Protein AF-W4KIY2-F1 (afdb_monomer)

pLDDT: mean 71.59, std 19.02, ran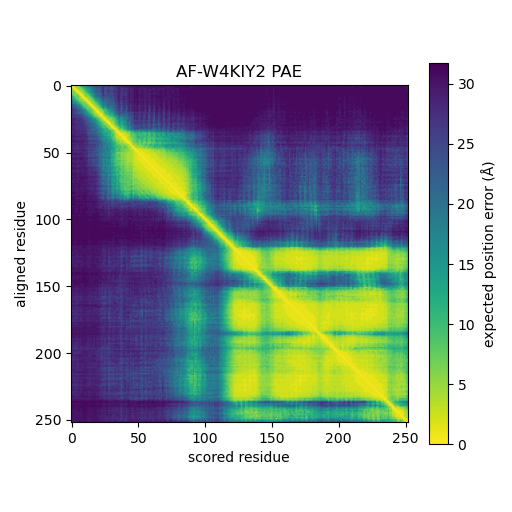ge [30.23, 95.81]

Mean predicted aligned error: 18.93 Å

InterPro domains:
  IPR013724 GIT, Spa2 homology (SHD) domain [PF08518] (154-179)
  IPR013724 GIT, Spa2 homology (SHD) domain [SM00555] (153-183)
  IPR013724 GIT, Spa2 homology (SHD) domain [SM00555] (206-236)
  IPR039892 Protein Spa2/Sph1 [PTHR21601] (128-237)

Structure (mmCIF, N/CA/C/O backbone):
data_AF-W4KIY2-F1
#
_entry.id   AF-W4KIY2-F1
#
loop_
_atom_site.group_PDB
_atom_site.id
_atom_site.type_symbol
_atom_site.label_atom_id
_atom_site.label_alt_id
_atom_site.label_comp_id
_atom_site.label_asym_id
_atom_site.label_entity_id
_atom_site.label_seq_id
_atom_site.pdbx_PDB_ins_code
_atom_site.Cartn_x
_atom_site.Cartn_y
_atom_site.Cartn_z
_atom_site.occupancy
_atom_site.B_iso_or_equiv
_atom_site.auth_seq_id
_atom_site.auth_comp_id
_atom_site.auth_asym_id
_atom_site.auth_atom_id
_atom_site.pdbx_PDB_model_num
ATOM 1 N N . MET A 1 1 ? -26.921 -19.953 -86.506 1.00 36.72 1 MET A N 1
ATOM 2 C CA . MET A 1 1 ? -25.774 -20.777 -86.926 1.00 36.72 1 MET A CA 1
ATOM 3 C C . MET A 1 1 ? -24.536 -19.911 -86.803 1.00 36.72 1 MET A C 1
ATOM 5 O O . MET A 1 1 ? -24.495 -18.902 -87.485 1.00 36.72 1 MET A O 1
ATOM 9 N N . ASP A 1 2 ? -23.663 -20.287 -85.862 1.00 36.31 2 ASP A N 1
ATOM 10 C CA . ASP A 1 2 ? -22.222 -19.990 -85.720 1.00 36.31 2 ASP A CA 1
ATOM 11 C C . ASP A 1 2 ? -21.689 -18.540 -85.826 1.00 36.31 2 ASP A C 1
ATOM 13 O O . ASP A 1 2 ? -22.026 -17.808 -86.742 1.00 36.31 2 ASP A O 1
ATOM 17 N N . ARG A 1 3 ? -20.946 -17.968 -84.859 1.00 37.91 3 ARG A N 1
ATOM 18 C CA . ARG A 1 3 ? -19.676 -18.299 -84.146 1.00 37.91 3 ARG A CA 1
ATOM 19 C C . ARG A 1 3 ? -18.454 -17.585 -84.763 1.00 37.91 3 ARG A C 1
ATOM 21 O O . ARG A 1 3 ? -18.122 -17.836 -85.910 1.00 37.91 3 ARG A O 1
ATOM 28 N N . PHE A 1 4 ? -17.734 -16.856 -83.888 1.00 41.28 4 PHE A N 1
ATOM 29 C CA . PHE A 1 4 ? -16.292 -16.499 -83.924 1.00 41.28 4 PHE A CA 1
ATOM 30 C C . PHE A 1 4 ? -15.835 -15.449 -84.975 1.00 41.28 4 PHE A C 1
ATOM 32 O O . PHE A 1 4 ? -16.358 -15.429 -86.072 1.00 41.28 4 PHE A O 1
ATOM 39 N N . LEU A 1 5 ? -14.904 -14.496 -84.757 1.00 41.19 5 LEU A N 1
ATOM 40 C CA . LEU A 1 5 ? -13.753 -14.275 -83.846 1.00 41.19 5 LEU A CA 1
ATOM 41 C C . LEU A 1 5 ? -13.616 -12.747 -83.565 1.00 41.19 5 LEU A C 1
ATOM 43 O O . LEU A 1 5 ? -13.812 -11.951 -84.472 1.00 41.19 5 LEU A O 1
ATOM 47 N N . ARG A 1 6 ? -13.483 -12.253 -82.320 1.00 46.72 6 ARG A N 1
ATOM 48 C CA . ARG A 1 6 ? -12.240 -11.888 -81.580 1.00 46.72 6 ARG A CA 1
ATOM 49 C C . ARG A 1 6 ? -11.174 -11.099 -82.376 1.00 46.72 6 ARG A C 1
ATOM 51 O O . ARG A 1 6 ? -10.637 -11.653 -83.322 1.00 46.72 6 ARG A O 1
ATOM 58 N N . VAL A 1 7 ? -10.772 -9.912 -81.875 1.00 42.50 7 VAL A N 1
ATOM 59 C CA . VAL A 1 7 ? -9.395 -9.541 -81.420 1.00 42.50 7 VAL A CA 1
ATOM 60 C C . VAL A 1 7 ? -9.264 -8.019 -81.111 1.00 42.50 7 VAL A C 1
ATOM 62 O O . VAL A 1 7 ? -9.420 -7.182 -81.985 1.00 42.50 7 VAL A O 1
ATOM 65 N N . LEU A 1 8 ? -9.007 -7.728 -79.823 1.00 35.59 8 LEU A N 1
ATOM 66 C CA . LEU A 1 8 ? -8.075 -6.769 -79.168 1.00 35.59 8 LEU A CA 1
ATOM 67 C C . LEU A 1 8 ? -7.872 -5.304 -79.661 1.00 35.59 8 LEU A C 1
ATOM 69 O O . LEU A 1 8 ? -7.272 -5.100 -80.703 1.00 35.59 8 LEU A O 1
ATOM 73 N N . SER A 1 9 ? -8.248 -4.349 -78.774 1.00 38.41 9 SER A N 1
ATOM 74 C CA . SER A 1 9 ? -7.564 -3.125 -78.228 1.00 38.41 9 SER A CA 1
ATOM 75 C C . SER A 1 9 ? -6.654 -2.218 -79.104 1.00 38.41 9 SER A C 1
ATOM 77 O O . SER A 1 9 ? -6.018 -2.743 -80.008 1.00 38.41 9 SER A O 1
ATOM 79 N N . PRO A 1 10 ? -6.444 -0.901 -78.787 1.00 47.69 10 PRO A N 1
ATOM 80 C CA . PRO A 1 10 ? -6.315 -0.353 -77.416 1.00 47.69 10 PRO A CA 1
ATOM 81 C C . PRO A 1 10 ? -6.851 1.084 -77.119 1.00 47.69 10 PRO A C 1
ATOM 83 O O . PRO A 1 10 ? -7.060 1.882 -78.022 1.00 47.69 10 PRO A O 1
ATOM 86 N N . ASP A 1 11 ? -7.029 1.352 -75.808 1.00 40.66 11 ASP A N 1
ATOM 87 C CA . ASP A 1 11 ? -6.698 2.554 -74.988 1.00 40.66 11 ASP A CA 1
ATOM 88 C C . ASP A 1 11 ? -6.959 3.999 -75.479 1.00 40.66 11 ASP A C 1
ATOM 90 O O . ASP A 1 11 ? -6.888 4.314 -76.653 1.00 40.66 11 ASP A O 1
ATOM 94 N N . ARG A 1 12 ? -7.089 5.047 -74.651 1.00 42.22 12 ARG A N 1
ATOM 95 C CA . ARG A 1 12 ? -7.405 5.344 -73.230 1.00 42.22 12 ARG A CA 1
ATOM 96 C C . ARG A 1 12 ? -7.195 6.863 -73.144 1.00 42.22 12 ARG A C 1
ATOM 98 O O . ARG A 1 12 ? -6.101 7.325 -73.454 1.00 42.22 12 ARG A O 1
ATOM 105 N N . SER A 1 13 ? -8.144 7.639 -72.628 1.00 37.41 13 SER A N 1
ATOM 106 C CA . SER A 1 13 ? -7.822 8.970 -72.088 1.00 37.41 13 SER A CA 1
ATOM 107 C C . SER A 1 13 ? -8.897 9.460 -71.119 1.00 37.41 13 SER A C 1
ATOM 109 O O . SER A 1 13 ? -9.807 10.210 -71.451 1.00 37.41 13 SER A O 1
ATOM 111 N N . LYS A 1 14 ? -8.764 9.043 -69.859 1.00 40.41 14 LYS A N 1
ATOM 112 C CA . LYS A 1 14 ? -9.292 9.792 -68.717 1.00 40.41 14 LYS A CA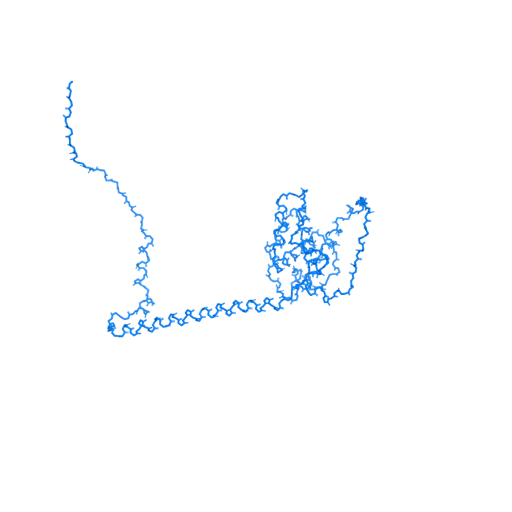 1
ATOM 113 C C . LYS A 1 14 ? -8.145 9.983 -67.738 1.00 40.41 14 LYS A C 1
ATOM 115 O O . LYS A 1 14 ? -7.738 9.054 -67.050 1.00 40.41 14 LYS A O 1
ATOM 120 N N . ALA A 1 15 ? -7.579 11.184 -67.769 1.00 40.66 15 ALA A N 1
ATOM 121 C CA . ALA A 1 15 ? -6.556 11.636 -66.848 1.00 40.66 15 ALA A CA 1
ATOM 122 C C . ALA A 1 15 ? -7.198 11.901 -65.480 1.00 40.66 15 ALA A C 1
ATOM 124 O O . ALA A 1 15 ? -7.962 12.849 -65.316 1.00 40.66 15 ALA A O 1
ATOM 125 N N . THR A 1 16 ? -6.881 11.066 -64.496 1.00 41.44 16 THR A N 1
ATOM 126 C CA . THR A 1 16 ? -7.045 11.390 -63.078 1.00 41.44 16 THR A CA 1
ATOM 127 C C . THR A 1 16 ? -5.669 11.745 -62.533 1.00 41.44 16 THR A C 1
ATOM 129 O O . THR A 1 16 ? -4.780 10.900 -62.453 1.00 41.44 16 THR A O 1
ATOM 132 N N . SER A 1 17 ? -5.494 13.027 -62.224 1.00 43.56 17 SER A N 1
ATOM 133 C CA . SER A 1 17 ? -4.320 13.593 -61.566 1.00 43.56 17 SER A CA 1
ATOM 134 C C . SER A 1 17 ? -4.259 13.093 -60.121 1.00 43.56 17 SER A C 1
ATOM 136 O O . SER A 1 17 ? -4.953 13.605 -59.243 1.00 43.56 17 SER A O 1
ATOM 138 N N . THR A 1 18 ? -3.456 12.061 -59.883 1.00 41.69 18 THR A N 1
ATOM 139 C CA . THR A 1 18 ? -3.111 11.587 -58.541 1.00 41.69 18 THR A CA 1
ATOM 140 C C . THR A 1 18 ? -1.882 12.364 -58.074 1.00 41.69 18 THR A C 1
ATOM 142 O O . THR A 1 18 ? -0.761 12.080 -58.489 1.00 41.69 18 THR A O 1
ATOM 145 N N . ARG A 1 19 ? -2.082 13.388 -57.237 1.00 49.56 19 ARG A N 1
ATOM 146 C CA . ARG A 1 19 ? -0.993 13.995 -56.458 1.00 49.56 19 ARG A CA 1
ATOM 147 C C . ARG A 1 19 ? -0.592 13.009 -55.361 1.00 49.56 19 ARG A C 1
ATOM 149 O O . ARG A 1 19 ? -1.330 12.845 -54.393 1.00 49.56 19 ARG A O 1
ATOM 156 N N . ASP A 1 20 ? 0.569 12.380 -55.506 1.00 46.19 20 ASP A N 1
ATOM 157 C CA . ASP A 1 20 ? 1.210 11.647 -54.412 1.00 46.19 20 ASP A CA 1
ATOM 158 C C . ASP A 1 20 ? 1.574 12.617 -53.268 1.00 46.19 20 ASP A C 1
ATOM 160 O O . ASP A 1 20 ? 2.137 13.688 -53.531 1.00 46.19 20 ASP A O 1
ATOM 164 N N . PRO A 1 21 ? 1.301 12.286 -51.992 1.00 49.16 21 PRO A N 1
ATOM 165 C CA . PRO A 1 21 ? 1.840 13.051 -50.876 1.00 49.16 21 PRO A CA 1
ATOM 166 C C . PRO A 1 21 ? 3.368 12.864 -50.798 1.00 49.16 21 PRO A C 1
ATOM 168 O O . PRO A 1 21 ? 3.885 11.785 -51.112 1.00 49.16 21 PRO A O 1
ATOM 171 N N . PRO A 1 22 ? 4.131 13.884 -50.362 1.00 50.00 22 PRO A N 1
ATOM 172 C CA . PRO A 1 22 ? 5.582 13.786 -50.304 1.00 50.00 22 PRO A CA 1
ATOM 173 C C . PRO A 1 22 ? 5.992 12.706 -49.297 1.00 50.00 22 PRO A C 1
ATOM 175 O O . PRO A 1 22 ? 5.612 12.741 -48.125 1.00 50.00 22 PRO A O 1
ATOM 178 N N . ARG A 1 23 ? 6.792 11.736 -49.760 1.00 57.56 23 ARG A N 1
ATOM 179 C CA . ARG A 1 23 ? 7.345 10.667 -48.918 1.00 57.56 23 ARG A CA 1
ATOM 180 C C . ARG A 1 23 ? 8.081 11.291 -47.716 1.00 57.56 23 ARG A C 1
ATOM 182 O O . ARG A 1 23 ? 8.965 12.124 -47.933 1.00 57.56 23 ARG A O 1
ATOM 189 N N . PRO A 1 24 ? 7.833 10.848 -46.467 1.00 54.66 24 PRO A N 1
ATOM 190 C CA . PRO A 1 24 ? 8.459 11.402 -45.255 1.00 54.66 24 PRO A CA 1
ATOM 191 C C . PRO A 1 24 ? 9.993 11.243 -45.198 1.00 54.66 24 PRO A C 1
ATOM 193 O O . PRO A 1 24 ? 10.647 11.780 -44.306 1.00 54.66 24 PRO A O 1
ATOM 196 N N . TYR A 1 25 ? 10.584 10.544 -46.169 1.00 48.47 25 TYR A N 1
ATOM 197 C CA . TYR A 1 25 ? 12.028 10.391 -46.335 1.00 48.47 25 TYR A CA 1
ATOM 198 C C . TYR A 1 25 ? 12.695 11.514 -47.145 1.00 48.47 25 TYR A C 1
ATOM 200 O O . TYR A 1 25 ? 13.895 11.723 -46.989 1.00 48.47 25 TYR A O 1
ATOM 208 N N . ALA A 1 26 ? 11.953 12.284 -47.951 1.00 49.19 26 ALA A N 1
ATOM 209 C CA . ALA A 1 26 ? 12.544 13.360 -48.756 1.00 49.19 26 ALA A CA 1
ATOM 210 C C . ALA A 1 26 ? 13.024 14.543 -47.893 1.00 49.19 26 ALA A C 1
ATOM 212 O O . ALA A 1 26 ? 14.042 15.164 -48.190 1.00 49.19 26 ALA A O 1
ATOM 213 N N . ARG A 1 27 ? 12.348 14.802 -46.765 1.00 49.31 27 ARG A N 1
ATOM 214 C CA . ARG A 1 27 ? 12.732 15.861 -45.816 1.00 49.31 27 ARG A CA 1
ATOM 215 C C . ARG A 1 27 ? 14.042 15.547 -45.086 1.00 49.31 27 ARG A C 1
ATOM 217 O O . ARG A 1 27 ? 14.803 16.456 -44.784 1.00 49.31 27 ARG A O 1
ATOM 224 N N . ARG A 1 28 ? 14.332 14.262 -44.855 1.00 47.34 28 ARG A N 1
ATOM 225 C CA . ARG A 1 28 ? 15.534 13.807 -44.137 1.00 47.34 28 ARG A CA 1
ATOM 226 C C . ARG A 1 28 ? 16.808 13.874 -44.987 1.00 47.34 28 ARG A C 1
ATOM 228 O O . ARG A 1 28 ? 17.887 14.022 -44.431 1.00 47.34 28 ARG A O 1
ATOM 235 N N . LEU A 1 29 ? 16.685 13.803 -46.313 1.00 47.94 29 LEU A N 1
ATOM 236 C CA . LEU A 1 29 ? 17.829 13.903 -47.226 1.00 47.94 29 LEU A CA 1
ATOM 237 C C . LEU A 1 29 ? 18.239 15.357 -47.505 1.00 47.94 29 LEU A C 1
ATOM 239 O O . LEU A 1 29 ? 19.424 15.626 -47.660 1.00 47.94 29 LEU A O 1
ATOM 243 N N . PHE A 1 30 ? 17.291 16.301 -47.500 1.00 46.19 30 PHE A N 1
ATOM 244 C CA . PHE A 1 30 ? 17.588 17.724 -47.720 1.00 46.19 30 PHE A CA 1
ATOM 245 C C . PHE A 1 30 ? 18.175 18.425 -46.484 1.00 46.19 30 PHE A C 1
ATOM 247 O O . PHE A 1 30 ? 18.978 19.340 -46.619 1.00 46.19 30 PHE A O 1
ATOM 254 N N . GLN A 1 31 ? 17.817 17.983 -45.274 1.00 48.44 31 GLN A N 1
ATOM 255 C CA . GLN A 1 31 ? 18.294 18.593 -44.023 1.00 48.44 31 GLN A CA 1
ATOM 256 C C . GLN A 1 31 ? 19.725 18.187 -43.637 1.00 48.44 31 GLN A C 1
ATOM 258 O O . GLN A 1 31 ? 20.369 18.890 -42.869 1.00 48.44 31 GLN A O 1
ATOM 263 N N . ALA A 1 32 ? 20.239 17.088 -44.196 1.00 48.72 32 ALA A N 1
ATOM 264 C CA . ALA A 1 32 ? 21.616 16.646 -43.978 1.00 48.72 32 ALA A CA 1
ATOM 265 C C . ALA A 1 32 ? 22.647 17.423 -44.823 1.00 48.72 32 ALA A C 1
ATOM 267 O O . ALA A 1 32 ? 23.835 17.369 -44.527 1.00 48.72 32 ALA A O 1
ATOM 268 N N . GLN A 1 33 ? 22.214 18.148 -45.864 1.00 50.97 33 GLN A N 1
ATOM 269 C CA . GLN A 1 33 ? 23.109 18.927 -46.735 1.00 50.97 33 GLN A CA 1
ATOM 270 C C . GLN A 1 33 ? 23.408 20.342 -46.211 1.00 50.97 33 GLN A C 1
ATOM 272 O O . GLN A 1 33 ? 24.245 21.031 -46.784 1.00 50.97 33 GLN A O 1
ATOM 277 N N . SER A 1 34 ? 22.760 20.779 -45.129 1.00 55.06 34 SER A N 1
ATOM 278 C CA . SER A 1 34 ? 22.908 22.132 -44.571 1.00 55.06 34 SER A CA 1
ATOM 279 C C . SER A 1 34 ? 23.263 22.144 -43.083 1.00 55.06 34 SER A C 1
ATOM 281 O O . SER A 1 34 ? 23.040 23.153 -42.418 1.00 55.06 34 SER A O 1
ATOM 283 N N . ASP A 1 35 ? 23.755 21.029 -42.539 1.00 70.88 35 ASP A N 1
ATOM 284 C CA . ASP A 1 35 ? 24.249 20.978 -41.164 1.00 70.88 35 ASP A CA 1
ATOM 285 C C . ASP A 1 35 ? 25.775 21.208 -41.164 1.00 70.88 35 ASP A C 1
ATOM 287 O O . ASP A 1 35 ? 26.532 20.313 -41.560 1.00 70.88 35 ASP A O 1
ATOM 291 N N . PRO A 1 36 ? 26.254 22.397 -40.746 1.00 68.50 36 PRO A N 1
ATOM 292 C CA . PRO A 1 36 ? 27.682 22.704 -40.717 1.00 68.50 36 PRO A CA 1
ATOM 293 C C . PRO A 1 36 ? 28.460 21.770 -39.779 1.00 68.50 36 PRO A C 1
ATOM 295 O O . PRO A 1 36 ? 29.655 21.558 -39.979 1.00 68.50 36 PRO A O 1
ATOM 298 N N . PHE A 1 37 ? 27.793 21.170 -38.789 1.00 59.56 37 PHE A N 1
ATOM 299 C CA . PHE A 1 37 ? 28.410 20.235 -37.855 1.00 59.56 37 PHE A CA 1
ATOM 300 C C . PHE A 1 37 ? 28.597 18.851 -38.486 1.00 59.56 37 PHE A C 1
ATOM 302 O O . PHE A 1 37 ? 29.652 18.235 -38.344 1.00 59.56 37 PHE A O 1
ATOM 309 N N . ALA A 1 38 ? 27.612 18.387 -39.259 1.00 61.88 38 ALA A N 1
ATOM 310 C CA . ALA A 1 38 ? 27.716 17.138 -40.010 1.00 61.88 38 ALA A CA 1
ATOM 311 C C . ALA A 1 38 ? 28.815 17.207 -41.083 1.00 61.88 38 ALA A C 1
ATOM 313 O O . ALA A 1 38 ? 29.536 16.231 -41.284 1.00 61.88 38 ALA A O 1
ATOM 314 N N . ALA A 1 39 ? 28.984 18.368 -41.724 1.00 65.81 39 ALA A N 1
ATOM 315 C CA . ALA A 1 39 ? 30.057 18.608 -42.686 1.00 65.81 39 ALA A CA 1
ATOM 316 C C . ALA A 1 39 ? 31.453 18.644 -42.033 1.00 65.81 39 ALA A C 1
ATOM 318 O O . ALA A 1 39 ? 32.411 18.170 -42.636 1.00 65.81 39 ALA A O 1
ATOM 319 N N . ALA A 1 40 ? 31.572 19.151 -40.800 1.00 65.06 40 ALA A N 1
ATOM 320 C CA . ALA A 1 40 ? 32.836 19.194 -40.056 1.00 65.06 40 ALA A CA 1
ATOM 321 C C . ALA A 1 40 ? 33.278 17.819 -39.518 1.00 65.06 40 ALA A C 1
ATOM 323 O O . ALA A 1 40 ? 34.471 17.567 -39.360 1.00 65.06 40 ALA A O 1
ATOM 324 N N . VAL A 1 41 ? 32.319 16.930 -39.239 1.00 68.88 41 VAL A N 1
ATOM 325 C CA . VAL A 1 41 ? 32.564 15.550 -38.777 1.00 68.88 41 VAL A CA 1
ATOM 326 C C . VAL A 1 41 ? 32.697 14.569 -39.956 1.00 68.88 41 VAL A C 1
ATOM 328 O O . VAL A 1 41 ? 33.169 13.442 -39.786 1.00 68.88 41 VAL A O 1
ATOM 331 N N . ALA A 1 42 ? 32.303 14.980 -41.166 1.00 67.12 42 ALA A N 1
ATOM 332 C CA . ALA A 1 42 ? 32.397 14.152 -42.359 1.00 67.12 42 ALA A CA 1
ATOM 333 C C . ALA A 1 42 ? 33.863 13.866 -42.740 1.00 67.12 42 ALA A C 1
ATOM 335 O O . ALA A 1 42 ? 34.731 14.729 -42.595 1.00 67.12 42 ALA A O 1
ATOM 336 N N . PRO A 1 43 ? 34.159 12.663 -43.267 1.00 71.81 43 PRO A N 1
ATOM 337 C CA . PRO A 1 43 ? 35.483 12.360 -43.788 1.00 71.81 43 PRO A CA 1
ATOM 338 C C . PRO A 1 43 ? 35.910 13.369 -44.865 1.00 71.81 43 PRO A C 1
ATOM 340 O O . PRO A 1 43 ? 35.083 13.723 -45.710 1.00 71.81 43 PRO A O 1
ATOM 343 N N . PRO A 1 44 ? 37.185 13.792 -44.887 1.00 74.50 44 PRO A N 1
ATOM 344 C CA . PRO A 1 44 ? 37.686 14.701 -45.912 1.00 74.50 44 PRO A CA 1
ATOM 345 C C . PRO A 1 44 ? 37.518 14.093 -47.312 1.00 74.50 44 PRO A C 1
ATOM 347 O O . PRO A 1 44 ? 37.803 12.911 -47.521 1.00 74.50 44 PRO A O 1
ATOM 350 N N . LEU A 1 45 ? 37.039 14.908 -48.261 1.00 68.25 45 LEU A N 1
ATOM 351 C CA . LEU A 1 45 ? 36.599 14.455 -49.589 1.00 68.25 45 LEU A CA 1
ATOM 352 C C . LEU A 1 45 ? 37.720 13.791 -50.415 1.00 68.25 45 LEU A C 1
ATOM 354 O O . LEU A 1 45 ? 37.444 12.834 -51.134 1.00 68.25 45 LEU A O 1
ATOM 358 N N . ASP A 1 46 ? 38.970 14.240 -50.251 1.00 73.94 46 ASP A N 1
ATOM 359 C CA . ASP A 1 4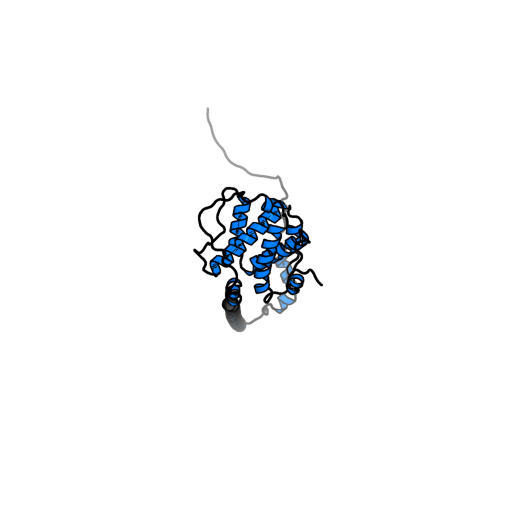6 ? 40.127 13.825 -51.062 1.00 73.94 46 ASP A CA 1
ATOM 360 C C . ASP A 1 46 ? 41.145 12.948 -50.292 1.00 73.94 46 ASP A C 1
ATOM 362 O O . ASP A 1 46 ? 42.353 12.998 -50.533 1.00 73.94 46 ASP A O 1
ATOM 366 N N . GLU A 1 47 ? 40.692 12.132 -49.330 1.00 74.38 47 GLU A N 1
ATOM 367 C CA . GLU A 1 47 ? 41.598 11.264 -48.557 1.00 74.38 47 GLU A CA 1
ATOM 368 C C . GLU A 1 47 ? 42.243 10.142 -49.412 1.00 74.38 47 GLU A C 1
ATOM 370 O O . GLU A 1 47 ? 41.536 9.386 -50.090 1.00 74.38 47 GLU A O 1
ATOM 375 N N . PRO A 1 48 ? 43.578 9.937 -49.354 1.00 86.69 48 PRO A N 1
ATOM 376 C CA . PRO A 1 48 ? 44.223 8.833 -50.060 1.00 86.69 48 PRO A CA 1
ATOM 377 C C . PRO A 1 48 ? 43.824 7.477 -49.452 1.00 86.69 48 PRO A C 1
ATOM 379 O O . PRO A 1 48 ? 43.628 7.335 -48.241 1.00 86.69 48 PRO A O 1
ATOM 382 N N . ALA A 1 49 ? 43.744 6.440 -50.293 1.00 80.06 49 ALA A N 1
ATOM 383 C CA . ALA A 1 49 ? 43.174 5.136 -49.926 1.00 80.06 49 ALA A CA 1
ATOM 384 C C . ALA A 1 49 ? 43.855 4.453 -48.720 1.00 80.06 49 ALA A C 1
ATOM 386 O O . ALA A 1 49 ? 43.198 3.728 -47.969 1.00 80.06 49 ALA A O 1
ATOM 387 N N . ALA A 1 50 ? 45.156 4.680 -48.517 1.00 82.69 50 ALA A N 1
ATOM 388 C CA . ALA A 1 50 ? 45.888 4.170 -47.357 1.00 82.69 50 ALA A CA 1
ATOM 389 C C . ALA A 1 50 ? 45.418 4.834 -46.050 1.00 82.69 50 ALA A C 1
ATOM 391 O O . ALA A 1 50 ? 45.101 4.141 -45.084 1.00 82.69 50 ALA A O 1
ATOM 392 N N . THR A 1 51 ? 45.278 6.161 -46.049 1.00 81.50 51 THR A N 1
ATOM 393 C CA . THR A 1 51 ? 44.807 6.946 -44.899 1.00 81.50 51 THR A CA 1
ATOM 394 C C . THR A 1 51 ? 43.362 6.605 -44.543 1.00 81.50 51 THR A C 1
ATOM 396 O O . THR A 1 51 ? 43.052 6.402 -43.368 1.00 81.50 51 THR A O 1
ATOM 399 N N . ARG A 1 52 ? 42.500 6.403 -45.549 1.00 78.69 52 ARG A N 1
ATOM 400 C CA . ARG A 1 52 ? 41.120 5.931 -45.355 1.00 78.69 52 ARG A CA 1
ATOM 401 C C . ARG A 1 52 ? 41.051 4.586 -44.635 1.00 78.69 52 ARG A C 1
ATOM 403 O O . ARG A 1 52 ? 40.266 4.425 -43.703 1.00 78.69 52 ARG A O 1
ATOM 410 N N . LYS A 1 53 ? 41.876 3.614 -45.044 1.00 83.56 53 LYS A N 1
ATOM 411 C CA . LYS A 1 53 ? 41.929 2.286 -44.406 1.00 83.56 53 LYS A CA 1
ATOM 412 C C . LYS A 1 53 ? 42.402 2.374 -42.956 1.00 83.56 53 LYS A C 1
ATOM 414 O O . LYS A 1 53 ? 41.826 1.707 -42.100 1.00 83.56 53 LYS A O 1
ATOM 419 N N . SER A 1 54 ? 43.408 3.201 -42.674 1.00 84.88 54 SER A N 1
ATOM 420 C CA . SER A 1 54 ? 43.890 3.430 -41.306 1.00 84.88 54 SER A CA 1
ATOM 421 C C . SER A 1 54 ? 42.815 4.074 -40.425 1.00 84.88 54 SER A C 1
ATOM 423 O O . SER A 1 54 ? 42.564 3.586 -39.326 1.00 84.88 54 SER A O 1
ATOM 425 N N . ARG A 1 55 ? 42.103 5.088 -40.936 1.00 83.94 55 ARG A N 1
ATOM 426 C CA . ARG A 1 55 ? 40.984 5.742 -40.238 1.00 83.94 55 ARG A CA 1
ATOM 427 C C . ARG A 1 55 ? 39.842 4.772 -39.941 1.00 83.94 55 ARG A C 1
ATOM 429 O O . ARG A 1 55 ? 39.378 4.711 -38.812 1.00 83.94 55 ARG A O 1
ATOM 436 N N . GLN A 1 56 ? 39.420 3.976 -40.925 1.00 85.12 56 GLN A N 1
ATOM 437 C CA . GLN A 1 56 ? 38.357 2.980 -40.742 1.00 85.12 56 GLN A CA 1
ATOM 438 C C . GLN A 1 56 ? 38.736 1.898 -39.725 1.00 85.12 56 GLN A C 1
ATOM 440 O O . GLN A 1 56 ? 37.884 1.460 -38.956 1.00 85.12 56 GLN A O 1
ATOM 445 N N . ARG A 1 57 ? 40.008 1.471 -39.699 1.00 88.88 57 ARG A N 1
ATOM 446 C CA . ARG A 1 57 ? 40.509 0.537 -38.680 1.00 88.88 57 ARG A CA 1
ATOM 447 C C . ARG A 1 57 ? 40.468 1.156 -37.285 1.00 88.88 57 ARG A C 1
ATOM 449 O O . ARG A 1 57 ? 39.945 0.515 -36.380 1.00 88.88 57 ARG A O 1
ATOM 456 N N . ALA A 1 58 ? 40.933 2.397 -37.139 1.00 86.38 58 ALA A N 1
ATOM 457 C CA . ALA A 1 58 ? 40.881 3.125 -35.873 1.00 86.38 58 ALA A CA 1
ATOM 458 C C . ALA A 1 58 ? 39.436 3.365 -35.398 1.00 86.38 58 ALA A C 1
ATOM 460 O O . ALA A 1 58 ? 39.127 3.171 -34.228 1.00 86.38 58 ALA A O 1
ATOM 461 N N . GLU A 1 59 ? 38.517 3.714 -36.302 1.00 86.38 59 GLU A N 1
ATOM 462 C CA . GLU A 1 59 ? 37.094 3.891 -35.985 1.00 86.38 59 GLU A CA 1
ATOM 463 C C . GLU A 1 59 ? 36.436 2.564 -35.566 1.00 86.38 59 GLU A C 1
ATOM 465 O O . GLU A 1 59 ? 35.638 2.526 -34.630 1.00 86.38 59 GLU A O 1
ATOM 470 N N . ALA A 1 60 ? 36.791 1.453 -36.220 1.00 87.94 60 ALA A N 1
ATOM 471 C CA . ALA A 1 60 ? 36.308 0.126 -35.848 1.00 87.94 60 ALA A CA 1
ATOM 472 C C . ALA A 1 60 ? 36.836 -0.322 -34.475 1.00 87.94 60 ALA A C 1
ATOM 474 O O . ALA A 1 60 ? 36.098 -0.935 -33.702 1.00 87.94 60 ALA A O 1
ATOM 475 N N . GLU A 1 61 ? 38.091 -0.008 -34.158 1.00 91.25 61 GLU A N 1
ATOM 476 C CA . GLU A 1 61 ? 38.684 -0.258 -32.845 1.00 91.25 61 GLU A CA 1
ATOM 477 C C . GLU A 1 61 ? 38.025 0.605 -31.762 1.00 91.25 61 GLU A C 1
ATOM 479 O O . GLU A 1 61 ? 37.583 0.071 -30.747 1.00 91.25 61 GLU A O 1
ATOM 484 N N . ALA A 1 62 ? 37.827 1.900 -32.019 1.00 90.06 62 ALA A N 1
ATOM 485 C CA . ALA A 1 62 ? 37.132 2.804 -31.107 1.00 90.06 62 ALA A CA 1
ATOM 486 C C . ALA A 1 62 ? 35.694 2.343 -30.816 1.00 90.06 62 ALA A C 1
ATOM 488 O O . ALA A 1 62 ? 35.263 2.353 -29.664 1.00 90.06 62 ALA A O 1
ATOM 489 N N . ARG A 1 63 ? 34.960 1.863 -31.833 1.00 88.81 63 ARG A N 1
ATOM 490 C CA . ARG A 1 63 ? 33.623 1.273 -31.638 1.00 88.81 63 ARG A CA 1
ATOM 491 C C . ARG A 1 63 ? 33.663 0.035 -30.749 1.00 88.81 63 ARG A C 1
ATOM 493 O O . ARG A 1 63 ? 32.817 -0.096 -29.872 1.00 88.81 63 ARG A O 1
ATOM 500 N N . ARG A 1 64 ? 34.647 -0.851 -30.942 1.00 93.25 64 ARG A N 1
ATOM 501 C CA . ARG A 1 64 ? 34.824 -2.035 -30.086 1.00 93.25 64 ARG A CA 1
ATOM 502 C C . ARG A 1 64 ? 35.098 -1.651 -28.637 1.00 93.25 64 ARG A C 1
ATOM 504 O O . ARG A 1 64 ? 34.470 -2.213 -27.746 1.00 93.25 64 ARG A O 1
ATOM 511 N N . VAL A 1 65 ? 35.988 -0.685 -28.415 1.00 92.75 65 VAL A N 1
ATOM 512 C CA . VAL A 1 65 ? 36.321 -0.191 -27.072 1.00 92.75 65 VAL A CA 1
ATOM 513 C C . VAL A 1 65 ? 35.100 0.454 -26.413 1.00 92.75 65 VAL A C 1
ATOM 515 O O . VAL A 1 65 ? 34.781 0.110 -25.280 1.00 92.75 65 VAL A O 1
ATOM 518 N N . SER A 1 66 ? 34.361 1.308 -27.128 1.00 89.06 66 SER A N 1
ATOM 519 C CA . SER A 1 66 ? 33.134 1.933 -26.611 1.00 89.06 66 SER A CA 1
ATOM 520 C C . SER A 1 66 ? 32.093 0.893 -26.200 1.00 89.06 66 SER A C 1
ATOM 522 O O . SER A 1 66 ? 31.572 0.959 -25.093 1.00 89.06 66 SER A O 1
ATOM 524 N N . SER A 1 67 ? 31.824 -0.105 -27.050 1.00 90.56 67 SER A N 1
ATOM 525 C CA . SER A 1 67 ? 30.861 -1.162 -26.722 1.00 90.56 67 SER A CA 1
ATOM 526 C C . SER A 1 67 ? 31.297 -2.005 -25.520 1.00 90.56 67 SER A C 1
ATOM 528 O O . SER A 1 67 ? 30.452 -2.391 -24.719 1.00 90.56 67 SER A O 1
ATOM 530 N N . ALA A 1 68 ? 32.600 -2.261 -25.364 1.00 94.12 68 ALA A N 1
ATOM 531 C CA . ALA A 1 68 ? 33.130 -2.974 -24.203 1.00 94.12 68 ALA A CA 1
ATOM 532 C C . ALA A 1 68 ? 32.961 -2.167 -22.903 1.00 94.12 68 ALA A C 1
ATOM 534 O O . ALA A 1 68 ? 32.582 -2.732 -21.878 1.00 94.12 68 ALA A O 1
ATOM 535 N N . ILE A 1 69 ? 33.188 -0.850 -22.956 1.00 89.75 69 ILE A N 1
ATOM 536 C CA . ILE A 1 69 ? 32.976 0.057 -21.818 1.00 89.75 69 ILE A CA 1
ATOM 537 C C . ILE A 1 69 ? 31.492 0.112 -21.443 1.00 89.75 69 ILE A C 1
ATOM 539 O O . ILE A 1 69 ? 31.158 -0.040 -20.270 1.00 89.75 69 ILE A O 1
ATOM 543 N N . ASP A 1 70 ? 30.594 0.270 -22.418 1.00 88.94 70 ASP A N 1
ATOM 544 C CA . ASP A 1 70 ? 29.147 0.300 -22.173 1.00 88.94 70 ASP A CA 1
ATOM 545 C C . ASP A 1 70 ? 28.645 -1.018 -21.563 1.00 88.94 70 ASP A C 1
ATOM 547 O O . ASP A 1 70 ? 27.808 -1.025 -20.654 1.00 88.94 70 ASP A O 1
ATOM 551 N N . GLU A 1 71 ? 29.176 -2.154 -22.024 1.00 93.44 71 GLU A N 1
ATOM 552 C CA . GLU A 1 71 ? 28.865 -3.466 -21.458 1.00 93.44 71 GLU A CA 1
ATOM 553 C C . GLU A 1 71 ? 29.382 -3.600 -20.018 1.00 93.44 71 GLU A C 1
ATOM 555 O O . GLU A 1 71 ? 28.665 -4.114 -19.154 1.00 93.44 71 GLU A O 1
ATOM 560 N N . GLN A 1 72 ? 30.596 -3.116 -19.739 1.00 91.56 72 GLN A N 1
ATOM 561 C CA . GLN A 1 72 ? 31.159 -3.111 -18.392 1.00 91.56 72 GLN A CA 1
ATOM 562 C C . GLN A 1 72 ? 30.343 -2.223 -17.446 1.00 91.56 72 GLN A C 1
ATOM 564 O O . GLN A 1 72 ? 29.945 -2.690 -16.381 1.00 91.56 72 GLN A O 1
ATOM 569 N N . LEU A 1 73 ? 29.999 -0.999 -17.854 1.00 85.06 73 LEU A N 1
ATOM 570 C CA . LEU A 1 73 ? 29.136 -0.104 -17.080 1.00 85.06 73 LEU A CA 1
ATOM 571 C C . LEU A 1 73 ? 27.781 -0.752 -16.796 1.00 85.06 73 LEU A C 1
ATOM 573 O O . LEU A 1 73 ? 27.283 -0.699 -15.673 1.00 85.06 73 LEU A O 1
ATOM 577 N N . ARG A 1 74 ? 27.184 -1.426 -17.785 1.00 90.56 74 ARG A N 1
ATOM 578 C CA . ARG A 1 74 ? 25.928 -2.157 -17.584 1.00 90.56 74 ARG A CA 1
ATOM 579 C C . ARG A 1 74 ? 26.083 -3.267 -16.541 1.00 90.56 74 ARG A C 1
ATOM 581 O O . ARG A 1 74 ? 25.206 -3.403 -15.687 1.00 90.56 74 ARG A O 1
ATOM 588 N N . LYS A 1 75 ? 27.171 -4.044 -16.591 1.00 90.31 75 LYS A N 1
ATOM 589 C CA . LYS A 1 75 ? 27.471 -5.092 -15.598 1.00 90.31 75 LYS A CA 1
ATOM 590 C C . LYS A 1 75 ? 27.657 -4.494 -14.207 1.00 90.31 75 LYS A C 1
ATOM 592 O O . LYS A 1 75 ? 27.004 -4.951 -13.276 1.00 90.31 75 LYS A O 1
ATOM 597 N N . GLU A 1 76 ? 28.435 -3.424 -14.080 1.00 88.75 76 GLU A N 1
ATOM 598 C CA . GLU A 1 76 ? 28.653 -2.716 -12.815 1.00 88.75 76 GLU A CA 1
ATOM 599 C C . GLU A 1 76 ? 27.355 -2.127 -12.247 1.00 88.75 76 GLU A C 1
ATOM 601 O O . GLU A 1 76 ? 27.105 -2.240 -11.049 1.00 88.75 76 GLU A O 1
ATOM 606 N N . HIS A 1 77 ? 26.476 -1.567 -13.084 1.00 83.44 77 HIS A N 1
ATOM 607 C CA . HIS A 1 77 ? 25.160 -1.079 -12.661 1.00 83.44 77 HIS A CA 1
ATOM 608 C C . HIS A 1 77 ? 24.258 -2.205 -12.141 1.00 83.44 77 HIS A C 1
ATOM 610 O O . HIS A 1 77 ? 23.594 -2.035 -11.114 1.00 83.44 77 HIS A O 1
ATOM 616 N N . VAL A 1 78 ? 24.235 -3.353 -12.825 1.00 85.56 78 VAL A N 1
ATOM 617 C CA . VAL A 1 78 ? 23.481 -4.537 -12.382 1.00 85.56 78 VAL A CA 1
ATOM 618 C C . VAL A 1 78 ? 24.066 -5.079 -11.078 1.00 85.56 78 VAL A C 1
ATOM 620 O O . VAL A 1 78 ? 23.324 -5.329 -10.132 1.00 85.56 78 VAL A O 1
ATOM 623 N N . GLU A 1 79 ? 25.388 -5.195 -10.974 1.00 80.75 79 GLU A N 1
ATOM 624 C CA . GLU A 1 79 ? 26.063 -5.633 -9.753 1.00 80.75 79 GLU A CA 1
ATOM 625 C C . GLU A 1 79 ? 25.853 -4.665 -8.588 1.00 80.75 79 GLU A C 1
ATOM 627 O O . GLU A 1 79 ? 25.622 -5.104 -7.463 1.00 80.75 79 GLU A O 1
ATOM 632 N N . ALA A 1 80 ? 25.872 -3.355 -8.831 1.00 72.81 80 ALA A N 1
ATOM 633 C CA . ALA A 1 80 ? 25.574 -2.341 -7.828 1.00 72.81 80 ALA A CA 1
ATOM 634 C C . ALA A 1 80 ? 24.116 -2.432 -7.354 1.00 72.81 80 ALA A C 1
ATOM 636 O O . ALA A 1 80 ? 23.857 -2.323 -6.155 1.00 72.81 80 ALA A O 1
ATOM 637 N N . ALA A 1 81 ? 23.167 -2.690 -8.259 1.00 71.50 81 ALA A N 1
ATOM 638 C CA . ALA A 1 81 ? 21.775 -2.953 -7.896 1.00 71.50 81 ALA A CA 1
ATOM 639 C C . ALA A 1 81 ? 21.644 -4.229 -7.045 1.00 71.50 81 ALA A C 1
ATOM 641 O O . ALA A 1 81 ? 20.963 -4.218 -6.020 1.00 71.50 81 ALA A O 1
ATOM 642 N N . VAL A 1 82 ? 22.366 -5.298 -7.398 1.00 72.25 82 VAL A N 1
ATOM 643 C CA . VAL A 1 82 ? 22.416 -6.544 -6.616 1.00 72.25 82 VAL A CA 1
ATOM 644 C C . VAL A 1 82 ? 23.068 -6.322 -5.246 1.00 72.25 82 VAL A C 1
ATOM 646 O O . VAL A 1 82 ? 22.564 -6.830 -4.248 1.00 72.25 82 VAL A O 1
ATOM 649 N N . ARG A 1 83 ? 24.149 -5.538 -5.150 1.00 69.25 83 ARG A N 1
ATOM 650 C CA . ARG A 1 83 ? 24.793 -5.177 -3.872 1.00 69.25 83 ARG A CA 1
ATOM 651 C C . ARG A 1 83 ? 23.857 -4.363 -2.977 1.00 69.25 83 ARG A C 1
ATOM 653 O O . ARG A 1 83 ? 23.762 -4.659 -1.790 1.00 69.25 83 ARG A O 1
ATOM 660 N N . ARG A 1 84 ? 23.120 -3.401 -3.545 1.00 66.44 84 ARG A N 1
ATOM 661 C CA . ARG A 1 84 ? 22.076 -2.642 -2.830 1.00 66.44 84 ARG A CA 1
ATOM 662 C C . ARG A 1 84 ? 20.955 -3.552 -2.323 1.00 66.44 84 ARG A C 1
ATOM 664 O O . ARG A 1 84 ? 20.506 -3.373 -1.198 1.00 66.44 84 ARG A O 1
ATOM 671 N N . ALA A 1 85 ? 20.549 -4.550 -3.109 1.00 60.16 85 ALA A N 1
ATOM 672 C CA . ALA A 1 85 ? 19.538 -5.525 -2.701 1.00 60.16 85 ALA A CA 1
ATOM 673 C C . ALA A 1 85 ? 20.039 -6.484 -1.603 1.00 60.16 85 ALA A C 1
ATOM 675 O O . ALA A 1 85 ? 19.307 -6.771 -0.666 1.00 60.16 85 ALA A O 1
ATOM 676 N N . ARG A 1 86 ? 21.298 -6.942 -1.671 1.00 57.50 86 ARG A N 1
ATOM 677 C CA . ARG A 1 86 ? 21.895 -7.874 -0.691 1.00 57.50 86 ARG A CA 1
ATOM 678 C C . ARG A 1 86 ? 22.095 -7.274 0.707 1.00 57.50 86 ARG A C 1
ATOM 680 O O . ARG A 1 86 ? 22.153 -8.029 1.668 1.00 57.50 86 ARG A O 1
ATOM 687 N N . GLY A 1 87 ? 22.218 -5.949 0.823 1.00 52.81 87 GLY A N 1
ATOM 688 C CA . GLY A 1 87 ? 22.354 -5.248 2.109 1.00 52.81 87 GLY A CA 1
ATOM 689 C C . GLY A 1 87 ? 21.032 -4.776 2.728 1.00 52.81 87 GLY A C 1
ATOM 690 O O . GLY A 1 87 ? 21.022 -4.347 3.882 1.00 52.81 87 GLY A O 1
ATOM 691 N N . ARG A 1 88 ? 19.917 -4.834 1.985 1.00 51.81 88 ARG A N 1
ATOM 692 C CA . ARG A 1 88 ? 18.597 -4.430 2.482 1.00 51.81 88 ARG A CA 1
ATOM 693 C C . ARG A 1 88 ? 17.956 -5.646 3.144 1.00 51.81 88 ARG A C 1
ATOM 695 O O . ARG A 1 88 ? 17.432 -6.534 2.482 1.00 51.81 88 ARG A O 1
ATOM 702 N N . VAL A 1 89 ? 18.063 -5.702 4.467 1.00 55.91 89 VAL A N 1
ATOM 703 C CA . VAL A 1 89 ? 17.281 -6.632 5.285 1.00 55.91 89 VAL A CA 1
ATOM 704 C C . VAL A 1 89 ? 15.805 -6.302 5.030 1.00 55.91 89 VAL A C 1
ATOM 706 O O . VAL A 1 89 ? 15.459 -5.124 5.175 1.00 55.91 89 VAL A O 1
ATOM 709 N N . PRO A 1 90 ? 14.960 -7.267 4.616 1.00 57.41 90 PRO A N 1
ATOM 710 C CA . PRO A 1 90 ? 13.538 -6.995 4.431 1.00 57.41 90 PRO A CA 1
ATOM 711 C C . PRO A 1 90 ? 12.978 -6.425 5.740 1.00 57.41 90 PRO A C 1
ATOM 713 O O . PRO A 1 90 ? 13.409 -6.825 6.821 1.00 57.41 90 PRO A O 1
ATOM 716 N N . ILE A 1 91 ? 12.064 -5.462 5.670 1.00 54.41 91 ILE A N 1
ATOM 717 C CA . ILE A 1 91 ? 11.464 -4.755 6.819 1.00 54.41 91 ILE A CA 1
ATOM 718 C C . ILE A 1 91 ? 10.957 -5.766 7.842 1.00 54.41 91 ILE A C 1
ATOM 720 O O . ILE A 1 91 ? 11.165 -5.628 9.049 1.00 54.41 91 ILE A O 1
ATOM 724 N N . THR A 1 92 ? 10.372 -6.845 7.338 1.00 52.53 92 THR A N 1
ATOM 725 C CA . THR A 1 92 ? 9.882 -7.950 8.144 1.00 52.53 92 THR A CA 1
ATOM 726 C C . THR A 1 92 ? 10.997 -8.589 8.998 1.00 52.53 92 THR A C 1
ATOM 728 O O . THR A 1 92 ? 10.765 -8.878 10.166 1.00 52.53 92 THR A O 1
ATOM 731 N N . ALA A 1 93 ? 12.240 -8.670 8.502 1.00 53.03 93 ALA A N 1
ATOM 732 C CA . ALA A 1 93 ? 13.424 -9.130 9.247 1.00 53.03 93 ALA A CA 1
ATOM 733 C C . ALA A 1 93 ? 13.973 -8.179 10.301 1.00 53.03 93 ALA A C 1
ATOM 735 O O . ALA A 1 93 ? 14.639 -8.638 11.229 1.00 53.03 93 ALA A O 1
ATOM 736 N N . ARG A 1 94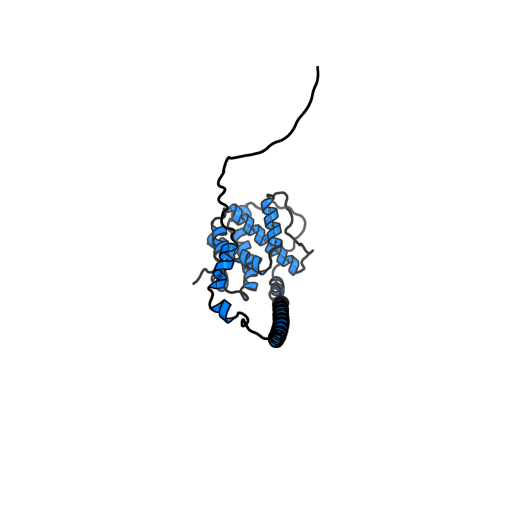 ? 13.658 -6.886 10.233 1.00 51.53 94 ARG A N 1
ATOM 737 C CA . ARG A 1 94 ? 13.990 -5.942 11.310 1.00 51.53 94 ARG A CA 1
ATOM 738 C C . ARG A 1 94 ? 13.004 -6.024 12.478 1.00 51.53 94 ARG A C 1
ATOM 740 O O . ARG A 1 94 ? 13.406 -5.790 13.614 1.00 51.53 94 ARG A O 1
ATOM 747 N N . LEU A 1 95 ? 11.760 -6.433 12.216 1.00 50.81 95 LEU A N 1
ATOM 748 C CA . LEU A 1 95 ? 10.695 -6.597 13.218 1.00 50.81 95 LEU A CA 1
ATOM 749 C C . LEU A 1 95 ? 11.089 -7.599 14.325 1.00 50.81 95 LEU A C 1
ATOM 751 O O . LEU A 1 95 ? 10.832 -7.373 15.506 1.00 50.81 95 LEU A O 1
ATOM 755 N N . HIS A 1 96 ? 11.823 -8.653 13.955 1.00 47.06 96 HIS A N 1
ATOM 756 C CA . HIS A 1 96 ? 12.288 -9.700 14.872 1.00 47.06 96 HIS A CA 1
ATOM 757 C C . HIS A 1 96 ? 13.441 -9.258 15.797 1.00 47.06 96 HIS A C 1
ATOM 759 O O . HIS A 1 96 ? 13.679 -9.885 16.826 1.00 47.06 96 HIS A O 1
ATOM 765 N N . ALA A 1 97 ? 14.156 -8.174 15.467 1.00 49.06 97 ALA A N 1
ATOM 766 C CA . ALA A 1 97 ? 15.231 -7.643 16.313 1.00 49.06 97 ALA A CA 1
ATOM 767 C C . ALA A 1 97 ? 14.716 -6.730 17.443 1.00 49.06 97 ALA A C 1
ATOM 769 O O . ALA A 1 97 ? 15.449 -6.481 18.397 1.00 49.06 97 ALA A O 1
ATOM 770 N N . VAL A 1 98 ? 13.473 -6.239 17.344 1.00 50.81 98 VAL A N 1
ATOM 771 C CA . VAL A 1 98 ? 12.887 -5.278 18.299 1.00 50.81 98 VAL A CA 1
ATOM 772 C C . VAL A 1 98 ? 11.799 -5.913 19.176 1.00 50.81 98 VAL A C 1
ATOM 774 O O . VAL A 1 98 ? 11.615 -5.477 20.306 1.00 50.81 98 VAL A O 1
ATOM 777 N N . HIS A 1 99 ? 11.123 -6.977 18.728 1.00 41.47 99 HIS A N 1
ATOM 778 C CA . HIS A 1 99 ? 10.041 -7.613 19.489 1.00 41.47 99 HIS A CA 1
ATOM 779 C C . HIS A 1 99 ? 10.318 -9.092 19.794 1.00 41.47 99 HIS A C 1
ATOM 781 O O . HIS A 1 99 ? 9.712 -9.996 19.224 1.00 41.47 99 HIS A O 1
ATOM 787 N N . ALA A 1 100 ? 11.187 -9.340 20.775 1.00 46.44 100 ALA A N 1
ATOM 788 C CA . ALA A 1 100 ? 11.013 -10.489 21.657 1.00 46.44 100 ALA A CA 1
ATOM 789 C C . ALA A 1 100 ? 10.127 -10.022 22.821 1.00 46.44 100 ALA A C 1
ATOM 791 O O . ALA A 1 100 ? 10.542 -9.171 23.602 1.00 46.44 100 ALA A O 1
ATOM 792 N N . ASN A 1 101 ? 8.922 -10.585 22.914 1.00 47.12 101 ASN A N 1
ATOM 793 C CA . ASN A 1 101 ? 7.805 -10.196 23.786 1.00 47.12 101 ASN A CA 1
ATOM 794 C C . ASN A 1 101 ? 6.982 -9.021 23.248 1.00 47.12 101 ASN A C 1
ATOM 796 O O . ASN A 1 101 ? 7.385 -7.875 23.365 1.00 47.12 101 ASN A O 1
ATOM 800 N N . VAL A 1 102 ? 5.794 -9.311 22.713 1.00 43.81 102 VAL A N 1
ATOM 801 C CA . VAL A 1 102 ? 4.505 -8.856 23.268 1.00 43.81 102 VAL A CA 1
ATOM 802 C C . VAL A 1 102 ? 3.376 -9.553 22.491 1.00 43.81 102 VAL A C 1
ATOM 804 O O . VAL A 1 102 ? 3.266 -9.427 21.279 1.00 43.81 102 VAL A O 1
ATOM 807 N N . PHE A 1 103 ? 2.547 -10.272 23.251 1.00 37.41 103 PHE A N 1
ATOM 808 C CA . PHE A 1 103 ? 1.197 -10.755 22.940 1.00 37.41 103 PHE A CA 1
ATOM 809 C C . PHE A 1 103 ? 1.017 -11.793 21.812 1.00 37.41 103 PHE A C 1
ATOM 811 O O . PHE A 1 103 ? 0.707 -11.484 20.667 1.00 37.41 103 PHE A O 1
ATOM 818 N N . ARG A 1 104 ? 1.087 -13.070 22.208 1.00 39.41 104 ARG A N 1
ATOM 819 C CA . ARG A 1 104 ? 0.411 -14.191 21.542 1.00 39.41 104 ARG A CA 1
ATOM 820 C C . ARG A 1 104 ? -0.990 -14.310 22.165 1.00 39.41 104 ARG A C 1
ATOM 822 O O . ARG A 1 104 ? -1.059 -14.745 23.315 1.00 39.41 104 ARG A O 1
ATOM 829 N N . PRO A 1 105 ? -2.094 -13.977 21.474 1.00 34.75 105 PRO A N 1
ATOM 830 C CA . PRO A 1 105 ? -3.391 -14.479 21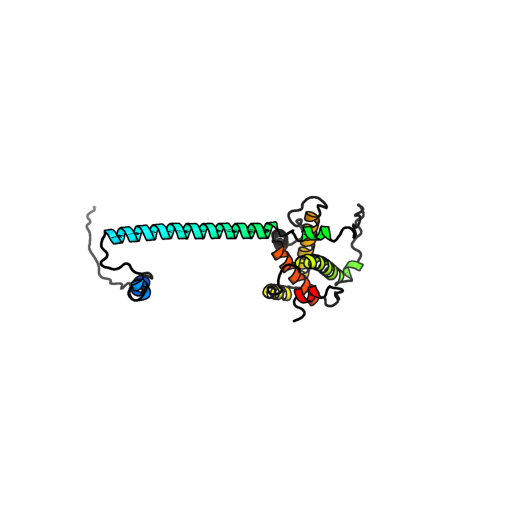.894 1.00 34.75 105 PRO A CA 1
ATOM 831 C C . PRO A 1 105 ? -3.384 -15.981 21.602 1.00 34.75 105 PRO A C 1
ATOM 833 O O . PRO A 1 105 ? -3.181 -16.398 20.461 1.00 34.75 105 PRO A O 1
ATOM 836 N N . GLN A 1 106 ? -3.512 -16.807 22.639 1.00 30.23 106 GLN A N 1
ATOM 837 C CA . GLN A 1 106 ? -3.770 -18.224 22.430 1.00 30.23 106 GLN A CA 1
ATOM 838 C C . GLN A 1 106 ? -5.148 -18.352 21.782 1.00 30.23 106 GLN A C 1
ATOM 840 O O . GLN A 1 106 ? -6.150 -17.944 22.362 1.00 30.23 106 GLN A O 1
ATOM 845 N N . ALA A 1 107 ? -5.176 -18.865 20.555 1.00 37.06 107 ALA A N 1
ATOM 846 C CA . ALA A 1 107 ? -6.395 -19.367 19.954 1.00 37.06 107 ALA A CA 1
ATOM 847 C C . ALA A 1 107 ? -6.710 -20.707 20.629 1.00 37.06 107 ALA A C 1
ATOM 849 O O . ALA A 1 107 ? -6.056 -21.711 20.347 1.00 37.06 107 ALA A O 1
ATOM 850 N N . GLU A 1 108 ? -7.662 -20.689 21.557 1.00 34.97 108 GLU A N 1
ATOM 851 C CA . GLU A 1 108 ? -8.366 -21.895 21.990 1.00 34.97 108 GLU A CA 1
ATOM 852 C C . GLU A 1 108 ? -9.347 -22.308 20.878 1.00 34.97 108 GLU A C 1
ATOM 854 O O . GLU A 1 108 ? -10.006 -21.433 20.302 1.00 34.97 108 GLU A O 1
ATOM 859 N N . PRO A 1 109 ? -9.436 -23.602 20.528 1.00 50.50 109 PRO A N 1
ATOM 860 C CA . PRO A 1 109 ? -10.386 -24.086 19.541 1.00 50.50 109 PRO A CA 1
ATOM 861 C C . PRO A 1 109 ? -11.784 -24.210 20.172 1.00 50.50 109 PRO A C 1
ATOM 863 O O . PRO A 1 109 ? -11.926 -24.532 21.348 1.00 50.50 109 PRO A O 1
ATOM 866 N N . ASP A 1 110 ? -12.807 -23.988 19.349 1.00 39.72 110 ASP A N 1
ATOM 867 C CA . ASP A 1 110 ? -14.207 -24.363 19.584 1.00 39.72 110 ASP A CA 1
ATOM 868 C C . ASP A 1 110 ? -15.036 -23.467 20.532 1.00 39.72 110 ASP A C 1
ATOM 870 O O . ASP A 1 110 ? -15.489 -23.875 21.598 1.00 39.72 110 ASP A O 1
ATOM 874 N N . SER A 1 111 ? -15.358 -22.248 20.082 1.00 39.31 111 SER A N 1
ATOM 875 C CA . SER A 1 111 ? -16.716 -21.697 20.249 1.00 39.31 111 SER A CA 1
ATOM 876 C C . SER A 1 111 ? -16.978 -20.577 19.235 1.00 39.31 111 SER A C 1
ATOM 878 O O . SER A 1 111 ? -16.437 -19.478 19.337 1.00 39.31 111 SER A O 1
ATOM 880 N N . GLU A 1 112 ? -17.816 -20.851 18.231 1.00 44.53 112 GLU A N 1
ATOM 881 C CA . GLU A 1 112 ? -18.441 -19.811 17.407 1.00 44.53 112 GLU A CA 1
ATOM 882 C C . GLU A 1 112 ? -19.368 -18.973 18.299 1.00 44.53 112 GLU A C 1
ATOM 884 O O . GLU A 1 112 ? -20.555 -19.257 18.453 1.00 44.53 112 GLU A O 1
ATOM 889 N N . MET A 1 113 ? -18.813 -17.945 18.938 1.00 45.38 113 MET A N 1
ATOM 890 C CA . MET A 1 113 ? -19.602 -16.872 19.530 1.00 45.38 113 MET A CA 1
ATOM 891 C C . MET A 1 113 ? -19.963 -15.892 18.408 1.00 45.38 113 MET A C 1
ATOM 893 O O . MET A 1 113 ? -19.054 -15.417 17.720 1.00 45.38 113 MET A O 1
ATOM 897 N N . PRO A 1 114 ? -21.253 -15.567 18.193 1.00 45.06 114 PRO A N 1
ATOM 898 C CA . PRO A 1 114 ? -21.618 -14.538 17.231 1.00 45.06 114 PRO A CA 1
ATOM 899 C C . PRO A 1 114 ? -20.951 -13.230 17.662 1.00 45.06 114 PRO A C 1
ATOM 901 O O . PRO A 1 114 ? -20.963 -12.894 18.849 1.00 45.06 114 PRO A O 1
ATOM 904 N N . ALA A 1 115 ? -20.331 -12.533 16.705 1.00 48.41 115 ALA A N 1
ATOM 905 C CA . ALA A 1 115 ? -19.757 -11.207 16.903 1.00 48.41 115 ALA A CA 1
ATOM 906 C C . ALA A 1 115 ? -20.736 -10.367 17.733 1.00 48.41 115 ALA A C 1
ATOM 908 O O . ALA A 1 115 ? -21.867 -10.139 17.307 1.00 48.41 115 ALA A O 1
ATOM 909 N N . SER A 1 116 ? -20.347 -10.009 18.958 1.00 48.50 116 SER A N 1
ATOM 910 C CA . SER A 1 116 ? -21.242 -9.297 19.861 1.00 48.50 116 SER A CA 1
ATOM 911 C C . SER A 1 116 ? -21.625 -7.962 19.229 1.00 48.50 116 SER A C 1
ATOM 913 O O . SER A 1 116 ? -20.777 -7.275 18.659 1.00 48.50 116 SER A O 1
ATOM 915 N N . ASP A 1 117 ? -22.894 -7.572 19.357 1.00 49.22 117 ASP A N 1
ATOM 916 C CA . ASP A 1 117 ? -23.451 -6.328 18.799 1.00 49.22 117 ASP A CA 1
ATOM 917 C C . ASP A 1 117 ? -22.653 -5.062 19.185 1.00 49.22 117 ASP A C 1
ATOM 919 O O . ASP A 1 117 ? -22.762 -4.024 18.537 1.00 49.22 117 ASP A O 1
ATOM 923 N N . ALA A 1 118 ? -21.796 -5.152 20.208 1.00 50.66 118 ALA A N 1
ATOM 924 C CA . ALA A 1 118 ? -20.854 -4.117 20.622 1.00 50.66 118 ALA A CA 1
ATOM 925 C C . ALA A 1 118 ? -19.774 -3.789 19.571 1.00 50.66 118 ALA A C 1
ATOM 927 O O . ALA A 1 118 ? -19.308 -2.653 19.533 1.00 50.66 118 ALA A O 1
ATOM 928 N N . ASP A 1 119 ? -19.386 -4.734 18.707 1.00 51.88 119 ASP A N 1
ATOM 929 C CA . ASP A 1 119 ? -18.390 -4.487 17.650 1.00 51.88 119 ASP A CA 1
ATOM 930 C C . ASP A 1 119 ? -18.970 -3.675 16.476 1.00 51.88 119 ASP A C 1
ATOM 932 O O . ASP A 1 119 ? -18.240 -3.021 15.735 1.00 51.88 119 ASP A O 1
ATOM 936 N N . ALA A 1 120 ? -20.301 -3.656 16.336 1.00 55.03 120 ALA A N 1
ATOM 937 C CA . ALA A 1 120 ? -21.007 -2.822 15.365 1.00 55.03 120 ALA A CA 1
ATOM 938 C C . ALA A 1 120 ? -21.201 -1.366 15.837 1.00 55.03 120 ALA A C 1
ATOM 940 O O . ALA A 1 120 ? -21.560 -0.505 15.034 1.00 55.03 120 ALA A O 1
ATOM 941 N N . LEU A 1 121 ? -20.982 -1.082 17.128 1.00 61.28 121 LEU A N 1
ATOM 942 C CA . LEU A 1 121 ? -21.284 0.212 17.753 1.00 61.28 121 LEU A CA 1
ATOM 943 C C . LEU A 1 121 ? -20.130 1.227 17.699 1.00 61.28 121 LEU A C 1
ATOM 945 O O . LEU A 1 121 ? -20.397 2.419 17.837 1.00 61.28 121 LEU A O 1
ATOM 949 N N . ASP A 1 122 ? -18.883 0.796 17.472 1.00 77.38 122 ASP A N 1
ATOM 950 C CA . ASP A 1 122 ? -17.727 1.699 17.361 1.00 77.38 122 ASP A CA 1
ATOM 951 C C . ASP A 1 122 ? -17.168 1.725 15.922 1.00 77.38 122 ASP A C 1
ATOM 953 O O . ASP A 1 122 ? -16.336 0.886 15.555 1.00 77.38 122 ASP A O 1
ATOM 957 N N . PRO A 1 123 ? -17.581 2.703 15.089 1.00 80.44 123 PRO A N 1
ATOM 958 C CA . PRO A 1 123 ? -17.119 2.817 13.707 1.00 80.44 123 PRO A CA 1
ATOM 959 C C . PRO A 1 123 ? -15.622 3.156 13.591 1.00 80.44 123 PRO A C 1
ATOM 961 O O . PRO A 1 123 ? -15.062 3.059 12.497 1.00 80.44 123 PRO A O 1
ATOM 964 N N . VAL A 1 124 ? -14.960 3.547 14.687 1.00 85.50 124 VAL A N 1
ATOM 965 C CA . VAL A 1 124 ? -13.550 3.963 14.717 1.00 85.50 124 VAL A CA 1
ATOM 966 C C . VAL A 1 124 ? -12.629 2.808 15.109 1.00 85.50 124 VAL A C 1
ATOM 968 O O . VAL A 1 124 ? -11.457 2.802 14.723 1.00 85.50 124 VAL A O 1
ATOM 971 N N . ARG A 1 125 ? -13.142 1.780 15.798 1.00 87.69 125 ARG A N 1
ATOM 972 C CA . ARG A 1 125 ? -12.342 0.656 16.313 1.00 87.69 125 ARG A CA 1
ATOM 973 C C . ARG A 1 125 ? -11.486 -0.014 15.239 1.00 87.69 125 ARG A C 1
ATOM 975 O O . ARG A 1 125 ? -10.273 -0.143 15.407 1.00 87.69 125 ARG A O 1
ATOM 982 N N . ARG A 1 126 ? -12.096 -0.437 14.128 1.00 90.31 126 ARG A N 1
ATOM 983 C CA . ARG A 1 126 ? -11.382 -1.117 13.033 1.00 90.31 126 ARG A CA 1
ATOM 984 C C . ARG A 1 126 ? -10.377 -0.186 12.332 1.00 90.31 126 ARG A C 1
ATOM 986 O O . ARG A 1 126 ? -9.209 -0.568 12.249 1.00 90.31 126 ARG A O 1
ATOM 993 N N . PRO A 1 127 ? -10.762 1.029 11.886 1.00 91.25 127 PRO A N 1
ATOM 994 C CA . PRO A 1 127 ? -9.816 2.027 11.387 1.00 91.25 127 PRO A CA 1
ATOM 995 C C . PRO A 1 127 ? -8.616 2.266 12.310 1.00 91.25 127 PRO A C 1
ATOM 997 O O . PRO A 1 127 ? -7.488 2.357 11.825 1.00 91.25 127 PRO A O 1
ATOM 1000 N N . ARG A 1 128 ? -8.839 2.316 13.630 1.00 90.12 128 ARG A N 1
ATOM 1001 C CA . ARG A 1 128 ? -7.781 2.509 14.626 1.00 90.12 128 ARG A CA 1
ATOM 1002 C C . ARG A 1 128 ? -6.795 1.344 14.651 1.00 90.12 128 ARG A C 1
ATOM 1004 O O . ARG A 1 128 ? -5.594 1.574 14.571 1.00 90.12 128 ARG A O 1
ATOM 1011 N N . VAL A 1 129 ? -7.285 0.104 14.678 1.00 91.50 129 VAL A N 1
ATOM 1012 C CA . VAL A 1 129 ? -6.426 -1.096 14.639 1.00 91.50 129 VAL A CA 1
ATOM 1013 C C . VAL A 1 129 ? -5.592 -1.141 13.357 1.00 91.50 129 VAL A C 1
ATOM 1015 O O . VAL A 1 129 ? -4.393 -1.418 13.408 1.00 91.50 129 VAL A O 1
ATOM 1018 N N . HIS A 1 130 ? -6.201 -0.836 12.206 1.00 93.12 130 HIS A N 1
ATOM 1019 C CA . HIS A 1 130 ? -5.467 -0.765 10.941 1.00 93.12 130 HIS A CA 1
ATOM 1020 C C . HIS A 1 130 ? -4.367 0.295 11.007 1.00 93.12 130 HIS A C 1
ATOM 1022 O O . HIS A 1 130 ? -3.224 0.026 10.644 1.00 93.12 130 HIS A O 1
ATOM 1028 N N . PHE A 1 131 ? -4.708 1.488 11.491 1.00 90.75 131 PHE A N 1
ATOM 1029 C CA . PHE A 1 131 ? -3.771 2.591 11.613 1.00 90.75 131 PHE A CA 1
ATOM 1030 C C . PHE A 1 131 ? -2.587 2.240 12.521 1.00 90.75 131 PHE A C 1
ATOM 1032 O O . PHE A 1 131 ? -1.446 2.440 12.112 1.00 90.75 131 PHE A O 1
ATOM 1039 N N . GLU A 1 132 ? -2.825 1.666 13.701 1.00 89.06 132 GLU A N 1
ATOM 1040 C CA . GLU A 1 132 ? -1.771 1.270 14.645 1.00 89.06 132 GLU A CA 1
ATOM 1041 C C . GLU A 1 132 ? -0.804 0.240 14.040 1.00 89.06 132 GLU A C 1
ATOM 1043 O O . GLU A 1 132 ? 0.413 0.418 14.096 1.00 89.06 132 GLU A O 1
ATOM 1048 N N . GLU A 1 133 ? -1.319 -0.828 13.426 1.00 90.12 133 GLU A N 1
ATOM 1049 C CA . GLU A 1 133 ? -0.478 -1.900 12.879 1.00 90.12 133 GLU A CA 1
ATOM 1050 C C . GLU A 1 133 ? 0.294 -1.464 11.629 1.00 90.12 133 GLU A C 1
ATOM 1052 O O . GLU A 1 133 ? 1.482 -1.773 11.494 1.00 90.12 133 GLU A O 1
ATOM 1057 N N . ILE A 1 134 ? -0.346 -0.704 10.733 1.00 90.25 134 ILE A N 1
ATOM 1058 C CA . ILE A 1 134 ? 0.326 -0.160 9.547 1.00 90.25 134 ILE A CA 1
ATOM 1059 C C . ILE A 1 134 ? 1.405 0.839 9.969 1.00 90.25 134 ILE A C 1
ATOM 1061 O O . ILE A 1 134 ? 2.500 0.847 9.409 1.00 90.25 134 ILE A O 1
ATOM 1065 N N . THR A 1 135 ? 1.134 1.645 10.990 1.00 86.38 135 THR A N 1
ATOM 1066 C CA . THR A 1 135 ? 2.096 2.611 11.510 1.00 86.38 135 THR A CA 1
ATOM 1067 C C . THR A 1 135 ? 3.343 1.932 12.074 1.00 86.38 135 THR A C 1
ATOM 1069 O O . THR A 1 135 ? 4.447 2.293 11.672 1.00 86.38 135 THR A O 1
ATOM 1072 N N . LYS A 1 136 ? 3.191 0.884 12.896 1.00 85.94 136 LYS A N 1
ATOM 1073 C CA . LYS A 1 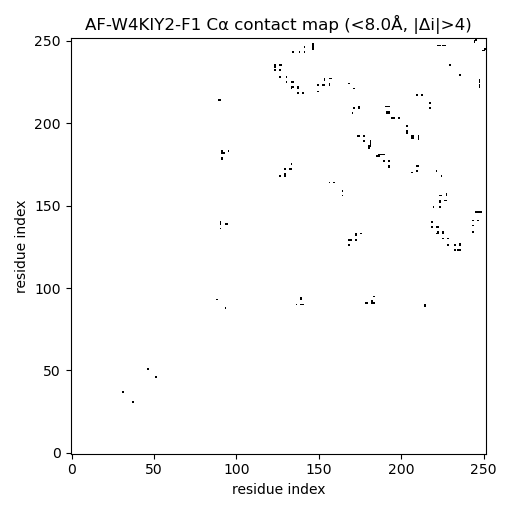136 ? 4.325 0.079 13.395 1.00 85.94 136 LYS A CA 1
ATOM 1074 C C . LYS A 1 136 ? 5.163 -0.513 12.257 1.00 85.94 136 LYS A C 1
ATOM 1076 O O . LYS A 1 136 ? 6.388 -0.549 12.331 1.00 85.94 136 LYS A O 1
ATOM 1081 N N . PHE A 1 137 ? 4.512 -0.974 11.188 1.00 85.44 137 PHE A N 1
ATOM 1082 C CA . PHE A 1 137 ? 5.206 -1.468 9.997 1.00 85.44 137 PHE A CA 1
ATOM 1083 C C . PHE A 1 137 ? 6.004 -0.362 9.290 1.00 85.44 137 PHE A C 1
ATOM 1085 O O . PHE A 1 137 ? 7.139 -0.596 8.875 1.00 85.44 137 PHE A O 1
ATOM 1092 N N . LEU A 1 138 ? 5.440 0.844 9.178 1.00 82.31 138 LEU A N 1
ATOM 1093 C CA . LEU A 1 138 ? 6.091 1.982 8.529 1.00 82.31 138 LEU A CA 1
ATOM 1094 C C . LEU A 1 138 ? 7.257 2.547 9.345 1.00 82.31 138 LEU A C 1
ATOM 1096 O O . LEU A 1 138 ? 8.263 2.917 8.745 1.00 82.31 138 LEU A O 1
ATOM 1100 N N . GLU A 1 139 ? 7.176 2.592 10.679 1.00 76.12 139 GLU A N 1
ATOM 1101 C CA . GLU A 1 139 ? 8.273 3.065 11.550 1.00 76.12 139 GLU A CA 1
ATOM 1102 C C . GLU A 1 139 ? 9.599 2.342 11.269 1.00 76.12 139 GLU A C 1
ATOM 1104 O O . GLU A 1 139 ? 10.672 2.940 11.346 1.00 76.12 139 GLU A O 1
ATOM 1109 N N . LEU A 1 140 ? 9.531 1.077 10.852 1.00 66.69 140 LEU A N 1
ATOM 1110 C CA . LEU A 1 140 ? 10.695 0.268 10.493 1.00 66.69 140 LEU A CA 1
ATOM 1111 C C . LEU A 1 140 ? 11.292 0.610 9.112 1.00 66.69 140 LEU A C 1
ATOM 1113 O O . LEU A 1 140 ? 12.464 0.304 8.861 1.00 66.69 140 LEU A O 1
ATOM 1117 N N . ASP A 1 141 ? 10.518 1.249 8.227 1.00 61.97 141 ASP A N 1
ATOM 1118 C CA . ASP A 1 141 ? 10.922 1.662 6.871 1.00 61.97 141 ASP A CA 1
ATOM 1119 C C . ASP A 1 141 ? 11.277 3.159 6.780 1.00 61.97 141 ASP A C 1
ATOM 1121 O O . ASP A 1 141 ? 12.134 3.543 5.979 1.00 61.97 141 ASP A O 1
ATOM 1125 N N . LEU A 1 142 ? 10.698 3.995 7.657 1.00 58.53 142 LEU A N 1
ATOM 1126 C CA . LEU A 1 142 ? 10.911 5.451 7.753 1.00 58.53 142 LEU A CA 1
ATOM 1127 C C . LEU A 1 142 ? 12.391 5.863 7.850 1.00 58.53 142 LEU A C 1
ATOM 1129 O O . LEU A 1 142 ? 12.744 6.973 7.458 1.00 58.53 142 LEU A O 1
ATOM 1133 N N . ALA A 1 143 ? 13.267 4.976 8.326 1.00 54.81 143 ALA A N 1
ATOM 1134 C CA . ALA A 1 143 ? 14.710 5.209 8.377 1.00 54.81 143 ALA A CA 1
ATOM 1135 C C . ALA A 1 143 ? 15.391 5.262 6.990 1.00 54.81 143 ALA A C 1
ATOM 1137 O O . ALA A 1 143 ? 16.575 5.594 6.916 1.00 54.81 143 ALA A O 1
ATOM 1138 N N . THR A 1 144 ? 14.691 4.908 5.902 1.00 54.69 144 THR A N 1
ATOM 1139 C CA . THR A 1 144 ? 15.339 4.553 4.626 1.00 54.69 144 THR A CA 1
ATOM 1140 C C . THR A 1 144 ? 15.004 5.471 3.440 1.00 54.69 144 THR A C 1
ATOM 1142 O O . THR A 1 144 ? 15.814 5.534 2.518 1.00 54.69 144 THR A O 1
ATOM 1145 N N . GLU A 1 145 ? 13.880 6.205 3.414 1.00 54.66 145 GLU A N 1
ATOM 1146 C CA . GLU A 1 145 ? 13.430 6.915 2.192 1.00 54.66 145 GLU A CA 1
ATOM 1147 C C . GLU A 1 145 ? 12.921 8.361 2.437 1.00 54.66 145 GLU A C 1
ATOM 1149 O O . GLU A 1 145 ? 12.192 8.609 3.402 1.00 54.66 145 GLU A O 1
ATOM 1154 N N . PRO A 1 146 ? 13.250 9.335 1.557 1.00 51.75 146 PRO A N 1
ATOM 1155 C CA . PRO A 1 146 ? 12.865 10.742 1.710 1.00 51.75 146 PRO A CA 1
ATOM 1156 C C . PRO A 1 146 ? 11.381 11.015 1.405 1.00 51.75 146 PRO A C 1
ATOM 1158 O O . PRO A 1 146 ? 10.734 10.336 0.608 1.00 51.75 146 PRO A O 1
ATOM 1161 N N . ALA A 1 147 ? 10.839 12.081 2.001 1.00 56.09 147 ALA A N 1
ATOM 1162 C CA . ALA A 1 147 ? 9.402 12.331 2.122 1.00 56.09 147 ALA A CA 1
ATOM 1163 C C . ALA A 1 147 ? 8.629 12.772 0.844 1.00 56.09 147 ALA A C 1
ATOM 1165 O O . ALA A 1 147 ? 7.451 13.127 0.917 1.00 56.09 147 ALA A O 1
ATOM 1166 N N . ASN A 1 148 ? 9.234 12.737 -0.346 1.00 52.56 148 ASN A N 1
ATOM 1167 C CA . ASN A 1 148 ? 8.794 13.609 -1.449 1.00 52.56 148 ASN A CA 1
ATOM 1168 C C . ASN A 1 148 ? 7.946 12.965 -2.572 1.00 52.56 148 ASN A C 1
ATOM 1170 O O . ASN A 1 148 ? 7.744 13.603 -3.601 1.00 52.56 148 ASN A O 1
ATOM 1174 N N . TYR A 1 149 ? 7.392 11.753 -2.418 1.00 53.19 149 TYR A N 1
ATOM 1175 C CA . TYR A 1 149 ? 6.717 11.048 -3.537 1.00 53.19 149 TYR A CA 1
ATOM 1176 C C . TYR A 1 149 ? 5.188 10.841 -3.424 1.00 53.19 149 TYR A C 1
ATOM 1178 O O . TYR A 1 149 ? 4.615 10.065 -4.187 1.00 53.19 149 TYR A O 1
ATOM 1186 N N . ARG A 1 150 ? 4.481 11.542 -2.526 1.00 62.16 150 ARG A N 1
ATOM 1187 C CA . ARG A 1 150 ? 3.165 11.071 -2.031 1.00 62.16 150 ARG A CA 1
ATOM 1188 C C . ARG A 1 150 ? 1.882 11.688 -2.625 1.00 62.16 150 ARG A C 1
ATOM 1190 O O . ARG A 1 150 ? 0.798 11.420 -2.127 1.00 62.16 150 ARG A O 1
ATOM 1197 N N . THR A 1 151 ? 1.918 12.528 -3.662 1.00 60.91 151 THR A N 1
ATOM 1198 C CA . THR A 1 151 ? 0.747 13.393 -3.969 1.00 60.91 151 THR A CA 1
ATOM 1199 C C . THR A 1 151 ? -0.333 12.797 -4.889 1.00 60.91 151 THR A C 1
ATOM 1201 O O . THR A 1 151 ? -1.508 13.134 -4.738 1.00 60.91 151 THR A O 1
ATOM 1204 N N . ARG A 1 152 ? -0.009 11.901 -5.837 1.00 61.25 152 ARG A N 1
ATOM 1205 C CA . ARG A 1 152 ? -0.993 11.431 -6.849 1.00 61.25 152 ARG A CA 1
ATOM 1206 C C . ARG A 1 152 ? -1.943 10.332 -6.362 1.00 61.25 152 ARG A C 1
ATOM 1208 O O . ARG A 1 152 ? -3.099 10.299 -6.779 1.00 61.25 152 ARG A O 1
ATOM 1215 N N . SER A 1 153 ? -1.469 9.416 -5.527 1.00 75.06 153 SER A N 1
ATOM 1216 C CA . SER A 1 153 ? -2.259 8.322 -4.942 1.00 75.06 153 SER A CA 1
ATOM 1217 C C . SER A 1 153 ? -3.265 8.840 -3.914 1.00 75.06 153 SER A C 1
ATOM 1219 O O . SER A 1 153 ? -4.423 8.428 -3.942 1.00 75.06 153 SER A O 1
ATOM 1221 N N . ARG A 1 154 ? -2.875 9.827 -3.100 1.00 80.25 154 ARG A N 1
ATOM 1222 C CA . ARG A 1 154 ? -3.746 10.467 -2.098 1.00 80.25 154 ARG A CA 1
ATOM 1223 C C . ARG A 1 154 ? -5.007 11.082 -2.688 1.00 80.25 154 ARG A C 1
ATOM 1225 O O . ARG A 1 154 ? -6.081 10.896 -2.133 1.00 80.25 154 ARG A O 1
ATOM 1232 N N . HIS A 1 155 ? -4.915 11.743 -3.845 1.00 79.75 155 HIS A N 1
ATOM 1233 C CA . HIS A 1 155 ? -6.109 12.270 -4.512 1.00 79.75 155 HIS A CA 1
ATOM 1234 C C . HIS A 1 155 ? -7.082 11.154 -4.929 1.00 79.75 155 HIS A C 1
ATOM 1236 O O . HIS A 1 155 ? -8.291 11.313 -4.815 1.00 79.75 155 HIS A O 1
ATOM 1242 N N . LYS A 1 156 ? -6.574 9.996 -5.373 1.00 84.88 156 LYS A N 1
ATOM 1243 C CA . LYS A 1 156 ? -7.427 8.842 -5.704 1.00 84.88 156 LYS A CA 1
ATOM 1244 C C . LYS A 1 156 ? -8.086 8.240 -4.458 1.00 84.88 156 LYS A C 1
ATOM 1246 O O . LYS A 1 156 ? -9.231 7.809 -4.536 1.00 84.88 156 LYS A O 1
ATOM 1251 N N . LEU A 1 157 ? -7.378 8.218 -3.328 1.00 86.62 157 LEU A N 1
ATOM 1252 C CA . LEU A 1 157 ? -7.917 7.762 -2.044 1.00 86.62 157 LEU A CA 1
ATOM 1253 C C . LEU A 1 157 ? -8.955 8.725 -1.465 1.00 86.62 157 LEU A C 1
ATOM 1255 O O . LEU A 1 157 ? -9.954 8.275 -0.907 1.00 86.62 157 LEU A O 1
ATOM 1259 N N . SER A 1 158 ? -8.779 10.034 -1.643 1.00 85.06 158 SER A N 1
ATOM 1260 C CA . SER A 1 158 ? -9.725 11.013 -1.109 1.00 85.06 158 SER A CA 1
ATOM 1261 C C . SER A 1 158 ? -11.081 10.980 -1.819 1.00 85.06 158 SER A C 1
ATOM 1263 O O . SER A 1 158 ? -12.102 11.228 -1.179 1.00 85.06 158 SER A O 1
ATOM 1265 N N . ILE A 1 159 ? -11.105 10.618 -3.109 1.00 88.81 159 ILE A N 1
ATOM 1266 C CA . ILE A 1 159 ? -12.336 10.472 -3.906 1.00 88.81 159 ILE A CA 1
ATOM 1267 C C . ILE A 1 159 ? -12.984 9.080 -3.803 1.00 88.81 159 ILE A C 1
ATOM 1269 O O . ILE A 1 159 ? -14.077 8.875 -4.329 1.00 88.81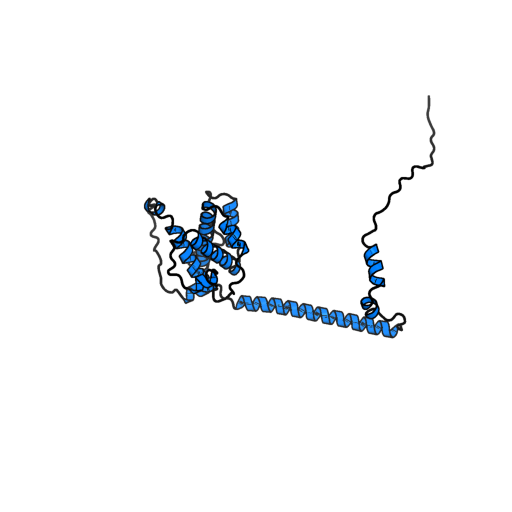 159 ILE A O 1
ATOM 1273 N N . LEU A 1 160 ? -12.334 8.105 -3.156 1.00 88.75 160 LEU A N 1
ATOM 1274 C CA . LEU A 1 160 ? -12.901 6.769 -2.961 1.00 88.75 160 LEU A CA 1
ATOM 1275 C C . LEU A 1 160 ? -14.103 6.830 -2.005 1.00 88.75 160 LEU A C 1
ATOM 1277 O O . LEU A 1 160 ? -14.041 7.426 -0.927 1.00 88.75 160 LEU A O 1
ATOM 1281 N N . ILE A 1 161 ? -15.201 6.173 -2.385 1.00 91.38 161 ILE A N 1
ATOM 1282 C CA . ILE A 1 161 ? -16.392 6.025 -1.535 1.00 91.38 161 ILE A CA 1
ATOM 1283 C C . ILE A 1 161 ? -16.000 5.306 -0.236 1.00 91.38 161 ILE A C 1
ATOM 1285 O O . ILE A 1 161 ? -15.200 4.372 -0.284 1.00 91.38 161 ILE A O 1
ATOM 1289 N N . SER A 1 162 ? -16.578 5.701 0.906 1.00 87.62 162 SER A N 1
ATOM 1290 C CA . SER A 1 162 ? -16.218 5.183 2.239 1.00 87.62 162 SER A CA 1
ATOM 1291 C C . SER A 1 162 ? -16.180 3.660 2.319 1.00 87.62 162 SER A C 1
ATOM 1293 O O . SER A 1 162 ? -15.170 3.118 2.744 1.00 87.62 162 SER A O 1
ATOM 1295 N N . VAL A 1 163 ? -17.202 2.973 1.799 1.00 88.62 163 VAL A N 1
ATOM 1296 C CA . VAL A 1 163 ? -17.246 1.499 1.769 1.00 88.62 163 VAL A CA 1
ATOM 1297 C C . VAL A 1 163 ? -16.063 0.909 0.991 1.00 88.62 163 VAL A C 1
ATOM 1299 O O . VAL A 1 163 ? -15.454 -0.066 1.412 1.00 88.62 163 VAL A O 1
ATOM 1302 N N . LYS A 1 164 ? -15.681 1.518 -0.139 1.00 91.88 164 LYS A N 1
ATOM 1303 C CA . LYS A 1 164 ? -14.543 1.049 -0.947 1.00 91.88 164 LYS A CA 1
ATOM 1304 C C . LYS A 1 164 ? -13.198 1.351 -0.311 1.00 91.88 164 LYS A C 1
ATOM 1306 O O . LYS A 1 164 ? -12.266 0.570 -0.475 1.00 91.88 164 LYS A O 1
ATOM 1311 N N . PHE A 1 165 ? -13.099 2.462 0.408 1.00 93.25 165 PHE A N 1
ATOM 1312 C CA . PHE A 1 165 ? -11.923 2.750 1.212 1.00 93.25 165 PHE A CA 1
ATOM 1313 C C . PHE A 1 165 ? -11.789 1.762 2.378 1.00 93.25 165 PHE A C 1
ATOM 1315 O O . PHE A 1 165 ? -10.696 1.259 2.611 1.00 93.25 165 PHE A O 1
ATOM 1322 N N . GLU A 1 166 ? -12.889 1.431 3.055 1.00 91.88 166 GLU A N 1
ATOM 1323 C CA . GLU A 1 166 ? -12.909 0.439 4.130 1.00 91.88 166 GLU A CA 1
ATOM 1324 C C . GLU A 1 166 ? -12.453 -0.936 3.623 1.00 91.88 166 GLU A C 1
ATOM 1326 O O . GLU A 1 166 ? -11.502 -1.487 4.175 1.00 91.88 166 GLU A O 1
ATOM 1331 N N . GLU A 1 167 ? -13.034 -1.423 2.516 1.00 92.88 167 GLU A N 1
ATOM 1332 C CA . GLU A 1 167 ? -12.611 -2.664 1.845 1.00 92.88 167 GLU A CA 1
ATOM 1333 C C . GLU A 1 167 ? -11.102 -2.666 1.555 1.00 92.88 167 GLU A C 1
ATOM 1335 O O . GLU A 1 167 ? -10.408 -3.623 1.895 1.00 92.88 167 GLU A O 1
ATOM 1340 N N . LEU A 1 168 ? -10.586 -1.580 0.964 1.00 94.00 168 LEU 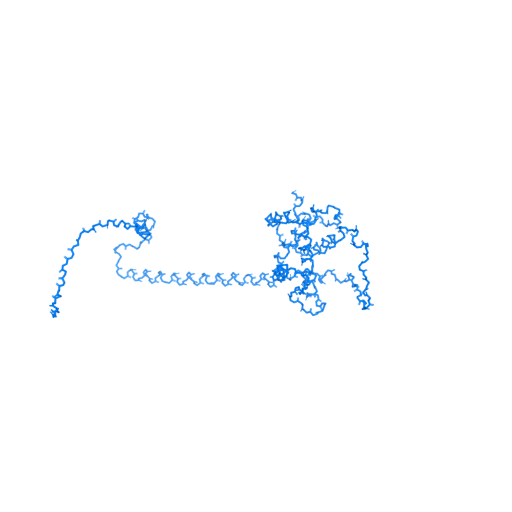A N 1
ATOM 1341 C CA . LEU A 1 168 ? -9.164 -1.440 0.651 1.00 94.00 168 LEU A CA 1
ATOM 1342 C C . LEU A 1 168 ? -8.295 -1.430 1.915 1.00 94.00 168 LEU A C 1
ATOM 1344 O O . LEU A 1 168 ? -7.238 -2.056 1.928 1.00 94.00 168 LEU A O 1
ATOM 1348 N N . SER A 1 169 ? -8.723 -0.732 2.969 1.00 94.88 169 SER A N 1
ATOM 1349 C CA . SER A 1 169 ? -7.979 -0.658 4.228 1.00 94.88 169 SER A CA 1
ATOM 1350 C C . SER A 1 169 ? -7.867 -2.031 4.897 1.00 94.88 169 SER A C 1
ATOM 1352 O O . SER A 1 169 ? -6.782 -2.394 5.344 1.00 94.88 169 SER A O 1
ATOM 1354 N N . THR A 1 170 ? -8.945 -2.824 4.880 1.00 94.75 170 THR A N 1
ATOM 1355 C CA . THR A 1 170 ? -8.941 -4.211 5.361 1.00 94.75 170 THR A CA 1
ATOM 1356 C C . THR A 1 170 ? -8.054 -5.093 4.489 1.00 94.75 170 THR A C 1
ATOM 1358 O O . THR A 1 170 ? -7.243 -5.841 5.017 1.00 94.75 170 THR A O 1
ATOM 1361 N N . ASP A 1 171 ? -8.139 -4.979 3.160 1.00 95.00 171 ASP A N 1
ATOM 1362 C CA . ASP A 1 171 ? -7.321 -5.793 2.254 1.00 95.00 171 ASP A CA 1
ATOM 1363 C C . ASP A 1 171 ? -5.808 -5.508 2.431 1.00 95.00 171 ASP A C 1
ATOM 1365 O O . ASP A 1 171 ? -4.989 -6.425 2.357 1.00 95.00 171 ASP A O 1
ATOM 1369 N N . VAL A 1 172 ? -5.423 -4.252 2.704 1.00 95.50 172 VAL A N 1
ATOM 1370 C CA . VAL A 1 172 ? -4.032 -3.860 3.015 1.00 95.50 172 VAL A CA 1
ATOM 1371 C C . VAL A 1 172 ? -3.599 -4.353 4.398 1.00 95.50 172 VAL A C 1
ATOM 1373 O O . VAL A 1 172 ? -2.469 -4.818 4.547 1.00 95.50 172 VAL A O 1
ATOM 1376 N N . TYR A 1 173 ? -4.483 -4.282 5.394 1.00 95.81 173 TYR A N 1
ATOM 1377 C CA . TYR A 1 173 ? -4.235 -4.812 6.733 1.00 95.81 173 TYR A CA 1
ATOM 1378 C C . TYR A 1 173 ? -4.014 -6.333 6.716 1.00 95.81 173 TYR A C 1
ATOM 1380 O O . TYR A 1 173 ? -2.999 -6.811 7.224 1.00 95.81 173 TYR A O 1
ATOM 1388 N N . ASP A 1 174 ? -4.898 -7.084 6.053 1.00 94.75 174 ASP A N 1
ATOM 1389 C CA . ASP A 1 174 ? -4.774 -8.536 5.881 1.00 94.75 174 ASP A CA 1
ATOM 1390 C C . ASP A 1 174 ? -3.438 -8.899 5.211 1.00 94.75 174 ASP A C 1
ATOM 1392 O O . ASP A 1 174 ? -2.744 -9.833 5.617 1.00 94.75 174 ASP A O 1
ATOM 1396 N N . GLU A 1 175 ? -3.057 -8.151 4.170 1.00 95.31 175 GLU A N 1
ATOM 1397 C CA . GLU A 1 175 ? -1.804 -8.367 3.448 1.00 95.31 175 GLU A CA 1
ATOM 1398 C C . GLU A 1 175 ? -0.576 -8.076 4.327 1.00 95.31 175 GLU A C 1
ATOM 1400 O O . GLU A 1 175 ? 0.407 -8.819 4.262 1.00 95.31 175 GLU A O 1
ATOM 1405 N N . LEU A 1 176 ? -0.628 -7.043 5.174 1.00 94.00 176 LEU A N 1
ATOM 1406 C CA . LEU A 1 176 ? 0.424 -6.739 6.149 1.00 94.00 176 LEU A CA 1
ATOM 1407 C C . LEU A 1 176 ? 0.595 -7.887 7.147 1.00 94.00 176 LEU A C 1
ATOM 1409 O O . LEU A 1 176 ? 1.721 -8.338 7.372 1.00 94.00 176 LEU A O 1
ATOM 1413 N N . LEU A 1 177 ? -0.512 -8.401 7.690 1.00 91.94 177 LEU A N 1
ATOM 1414 C CA . LEU A 1 177 ? -0.489 -9.551 8.592 1.00 91.94 177 LEU A CA 1
ATOM 1415 C C . LEU A 1 177 ? 0.099 -10.786 7.906 1.00 91.94 177 LEU A C 1
ATOM 1417 O O . LEU A 1 177 ? 0.996 -11.418 8.458 1.00 91.94 177 LEU A O 1
ATOM 1421 N N . ARG A 1 178 ? -0.328 -11.088 6.674 1.00 93.12 178 ARG A N 1
ATOM 1422 C CA . ARG A 1 178 ? 0.200 -12.213 5.887 1.00 93.12 178 ARG A CA 1
ATOM 1423 C C . ARG A 1 178 ? 1.712 -12.098 5.671 1.00 93.12 178 ARG A C 1
ATOM 1425 O O . ARG A 1 178 ? 2.435 -13.077 5.859 1.00 93.12 178 ARG A O 1
ATOM 1432 N N . ARG A 1 179 ? 2.206 -10.914 5.278 1.00 91.31 179 ARG A N 1
ATOM 1433 C CA . ARG A 1 179 ? 3.648 -10.657 5.092 1.00 91.31 179 ARG A CA 1
ATOM 1434 C C . ARG A 1 179 ? 4.423 -10.863 6.391 1.00 91.31 179 ARG A C 1
ATOM 1436 O O . ARG A 1 179 ? 5.484 -11.482 6.355 1.00 91.31 179 ARG A O 1
ATOM 1443 N N . ARG A 1 180 ? 3.880 -10.391 7.518 1.00 88.75 180 ARG A N 1
ATOM 1444 C CA . ARG A 1 180 ? 4.468 -10.577 8.849 1.00 88.75 180 ARG A CA 1
ATOM 1445 C C . ARG A 1 180 ? 4.520 -12.053 9.245 1.00 88.75 180 ARG A C 1
ATOM 1447 O O . ARG A 1 180 ? 5.600 -12.537 9.561 1.00 88.75 180 ARG A O 1
ATOM 1454 N N . SER A 1 181 ? 3.418 -12.793 9.137 1.00 87.56 181 SER A N 1
ATOM 1455 C CA . SER A 1 181 ? 3.375 -14.222 9.485 1.00 87.56 181 SER A CA 1
ATOM 1456 C C . SER A 1 181 ? 4.326 -15.070 8.637 1.00 87.56 181 SER A C 1
ATOM 1458 O O . SER A 1 181 ? 5.050 -15.905 9.178 1.00 87.56 181 SER A O 1
ATOM 1460 N N . ASN A 1 182 ? 4.383 -14.821 7.321 1.00 87.94 182 ASN A N 1
ATOM 1461 C CA . ASN A 1 182 ? 5.330 -15.497 6.426 1.00 87.94 182 ASN A CA 1
ATOM 1462 C C . ASN A 1 182 ? 6.782 -15.241 6.811 1.00 87.94 182 ASN A C 1
ATOM 1464 O O . ASN A 1 182 ? 7.640 -16.095 6.599 1.00 87.94 182 ASN A O 1
ATOM 1468 N N . PHE A 1 183 ? 7.057 -14.048 7.321 1.00 81.69 183 PHE A N 1
ATOM 1469 C CA . PHE A 1 183 ? 8.390 -13.690 7.734 1.00 81.69 183 PHE A CA 1
ATOM 1470 C C . PHE A 1 183 ? 8.771 -14.302 9.086 1.00 81.69 183 PHE A C 1
ATOM 1472 O O . PHE A 1 183 ? 9.863 -14.845 9.226 1.00 81.69 183 PHE A O 1
ATOM 1479 N N . GLU A 1 184 ? 7.877 -14.226 10.071 1.00 80.94 184 GLU A N 1
ATOM 1480 C CA . GLU A 1 184 ? 8.102 -14.762 11.418 1.00 80.94 184 GLU A CA 1
ATOM 1481 C C . GLU A 1 184 ? 8.216 -16.295 11.431 1.00 80.94 184 GLU A C 1
ATOM 1483 O O . GLU A 1 184 ? 8.629 -16.874 12.432 1.00 80.94 184 GLU A O 1
ATOM 1488 N N . GLY A 1 185 ? 7.835 -16.969 10.340 1.00 80.81 185 GLY A N 1
ATOM 1489 C CA . GLY A 1 185 ? 7.770 -18.430 10.290 1.00 80.81 185 GLY A CA 1
ATOM 1490 C C . GLY A 1 185 ? 6.666 -18.995 11.187 1.00 80.81 185 GLY A C 1
ATOM 1491 O O . GLY A 1 185 ? 6.669 -20.184 11.506 1.00 80.81 185 GLY A O 1
ATOM 1492 N N . ASN A 1 186 ? 5.715 -18.147 11.591 1.00 75.56 186 ASN A N 1
ATOM 1493 C CA . ASN A 1 186 ? 4.570 -18.491 12.424 1.00 75.56 186 ASN A CA 1
ATOM 1494 C C . ASN A 1 186 ? 3.496 -19.194 11.574 1.00 75.56 186 ASN A C 1
ATOM 1496 O O . ASN A 1 186 ? 2.406 -18.666 11.367 1.00 75.56 186 ASN A O 1
ATOM 1500 N N . GLY A 1 187 ? 3.820 -20.382 11.054 1.00 76.31 187 GLY A N 1
ATOM 1501 C CA . GLY A 1 187 ? 2.902 -21.232 10.292 1.00 76.31 187 GLY A CA 1
ATOM 1502 C C . GLY A 1 187 ? 3.346 -21.540 8.855 1.00 76.31 187 GLY A C 1
ATOM 1503 O O . GLY A 1 187 ? 4.490 -21.276 8.476 1.00 76.31 187 GLY A O 1
ATOM 1504 N N . PRO A 1 188 ? 2.459 -22.157 8.049 1.00 82.88 188 PRO A N 1
ATOM 1505 C CA . PRO A 1 188 ? 2.747 -22.472 6.655 1.00 82.88 188 PRO A CA 1
ATOM 1506 C C . PRO A 1 188 ? 2.914 -21.192 5.831 1.00 82.88 188 PRO A C 1
ATOM 1508 O O . PRO A 1 188 ? 2.192 -20.218 6.023 1.00 82.88 188 PRO A O 1
ATOM 1511 N N . PHE A 1 189 ? 3.846 -21.206 4.877 1.00 87.81 189 PHE A N 1
ATOM 1512 C CA . PHE A 1 189 ? 4.040 -20.087 3.959 1.00 87.81 189 PHE A CA 1
ATOM 1513 C C . PHE A 1 189 ? 2.799 -19.891 3.077 1.00 87.81 189 PHE A C 1
ATOM 1515 O O . PHE A 1 189 ? 2.448 -20.763 2.280 1.00 87.81 189 PHE A O 1
ATOM 1522 N N . VAL A 1 190 ? 2.156 -18.728 3.192 1.00 88.19 190 VAL A N 1
ATOM 1523 C CA . VAL A 1 190 ? 0.944 -18.372 2.445 1.00 88.19 190 VAL A CA 1
ATOM 1524 C C . VAL A 1 190 ? 1.304 -17.364 1.347 1.00 88.19 190 VAL A C 1
ATOM 1526 O O . VAL A 1 190 ? 1.536 -16.197 1.664 1.00 88.19 190 VAL A O 1
ATOM 1529 N N . PRO A 1 191 ? 1.365 -17.740 0.055 1.00 87.19 191 PRO A N 1
ATOM 1530 C CA . PRO A 1 191 ? 1.871 -16.862 -1.008 1.00 87.19 191 PRO A CA 1
ATOM 1531 C C . PRO A 1 191 ? 0.950 -15.685 -1.360 1.00 87.19 191 PRO A C 1
ATOM 1533 O O . PRO A 1 191 ? 1.446 -14.627 -1.744 1.00 87.19 191 PRO A O 1
ATOM 1536 N N . HIS A 1 192 ? -0.366 -15.848 -1.227 1.00 89.88 192 HIS A N 1
ATOM 1537 C CA . HIS A 1 192 ? -1.374 -14.837 -1.555 1.00 89.88 192 HIS A CA 1
ATOM 1538 C C . HIS A 1 192 ? -2.503 -14.847 -0.526 1.00 89.88 192 HIS A C 1
ATOM 1540 O O . HIS A 1 192 ? -2.708 -15.850 0.154 1.00 89.88 192 HIS A O 1
ATOM 1546 N N . LEU A 1 193 ? -3.239 -13.739 -0.417 1.00 88.50 193 LEU A N 1
ATOM 1547 C CA . LEU A 1 193 ? -4.430 -13.686 0.432 1.00 88.50 193 LEU A CA 1
ATOM 1548 C C . LEU A 1 193 ? -5.438 -14.785 0.046 1.00 88.50 193 LEU A C 1
ATOM 1550 O O . LEU A 1 193 ? -5.689 -14.955 -1.150 1.00 88.50 193 LEU A O 1
ATOM 1554 N N . PRO A 1 194 ? -6.039 -15.495 1.022 1.00 85.44 194 PRO A N 1
ATOM 1555 C CA . PRO A 1 194 ? -7.022 -16.534 0.746 1.00 85.44 194 PRO A CA 1
ATOM 1556 C C . PRO A 1 194 ? -8.177 -16.016 -0.106 1.00 85.44 194 PRO A C 1
ATOM 1558 O O . PRO A 1 194 ? -8.633 -14.878 0.049 1.00 85.44 194 PRO A O 1
ATOM 1561 N N . TYR A 1 195 ? -8.643 -16.874 -1.004 1.00 87.00 195 TYR A N 1
ATOM 1562 C CA . TYR A 1 195 ? -9.855 -16.634 -1.765 1.00 87.00 195 TYR A CA 1
ATOM 1563 C C . TYR A 1 195 ? -11.077 -16.732 -0.836 1.00 87.00 195 TYR A C 1
ATOM 1565 O O . TYR A 1 195 ? -11.121 -17.594 0.040 1.00 87.00 195 TYR A O 1
ATOM 1573 N N . GLN A 1 196 ? -12.047 -15.837 -1.026 1.00 87.38 196 GLN A N 1
ATOM 1574 C CA . GLN A 1 196 ? -13.319 -15.822 -0.300 1.00 87.38 196 GLN A CA 1
ATOM 1575 C C . GLN A 1 196 ? -14.457 -15.693 -1.315 1.00 87.38 196 GLN A C 1
ATOM 1577 O O . GLN A 1 196 ? -14.429 -14.779 -2.142 1.00 87.38 196 GLN A O 1
ATOM 1582 N N . ASP A 1 197 ? -15.439 -16.594 -1.247 1.00 82.69 197 ASP A N 1
ATOM 1583 C CA . ASP A 1 197 ? -16.553 -16.662 -2.205 1.00 82.69 197 ASP A CA 1
ATOM 1584 C C . ASP A 1 197 ? -17.488 -15.445 -2.146 1.00 82.69 197 ASP A C 1
ATOM 1586 O O . ASP A 1 197 ? -18.073 -15.061 -3.157 1.00 82.69 197 ASP A O 1
ATOM 1590 N N . ASP A 1 198 ? -17.564 -14.777 -0.995 1.00 86.75 198 ASP A N 1
ATOM 1591 C CA . ASP A 1 198 ? -18.433 -13.611 -0.790 1.00 86.75 198 ASP A CA 1
ATOM 1592 C C . ASP A 1 198 ? -17.878 -12.322 -1.418 1.00 86.75 198 ASP A C 1
ATOM 1594 O O . ASP A 1 198 ? -18.537 -11.277 -1.448 1.00 86.75 198 ASP A O 1
ATOM 1598 N N . PHE A 1 199 ? -16.644 -12.356 -1.927 1.00 87.75 199 PHE A N 1
ATOM 1599 C CA . PHE A 1 199 ? -16.022 -11.189 -2.531 1.00 87.75 199 PHE A CA 1
ATOM 1600 C C . PHE A 1 199 ? -16.311 -11.078 -4.018 1.00 87.75 199 PHE A C 1
ATOM 1602 O O . PHE A 1 199 ? -16.151 -12.003 -4.810 1.00 87.75 199 PHE A O 1
ATOM 1609 N N . HIS A 1 200 ? -16.618 -9.850 -4.435 1.00 88.38 200 HIS A N 1
ATOM 1610 C CA . HIS A 1 200 ? -16.743 -9.538 -5.847 1.00 88.38 200 HIS A CA 1
ATOM 1611 C C . HIS A 1 200 ? -15.427 -9.870 -6.593 1.00 88.38 200 HIS A C 1
ATOM 1613 O O . HIS A 1 200 ? -14.355 -9.463 -6.131 1.00 88.38 200 HIS A O 1
ATOM 1619 N N . PRO A 1 201 ? -15.465 -10.478 -7.797 1.00 87.25 201 PRO A N 1
ATOM 1620 C CA . PRO A 1 201 ? -14.268 -10.918 -8.530 1.00 87.25 201 PRO A CA 1
ATOM 1621 C C . PRO A 1 201 ? -13.175 -9.850 -8.704 1.00 87.25 201 PRO A C 1
ATOM 1623 O O . PRO A 1 201 ? -11.982 -10.127 -8.598 1.00 87.25 201 PRO A O 1
ATOM 1626 N N . LYS A 1 202 ? -13.571 -8.587 -8.918 1.00 86.56 202 LYS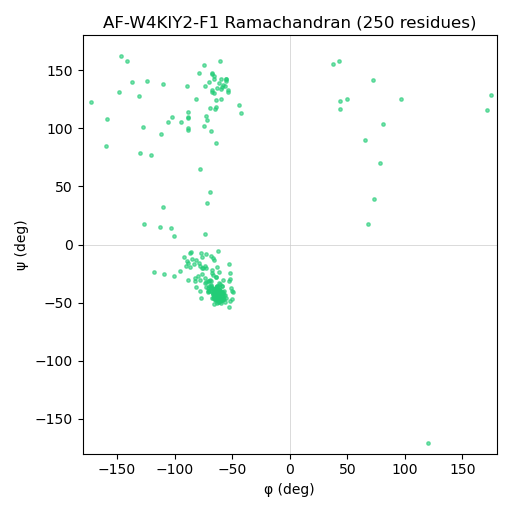 A N 1
ATOM 1627 C CA . LYS A 1 202 ? -12.629 -7.450 -8.983 1.00 86.56 202 LYS A CA 1
ATOM 1628 C C . LYS A 1 202 ? -11.847 -7.239 -7.679 1.00 86.56 202 LYS A C 1
ATOM 1630 O O . LYS A 1 202 ? -10.659 -6.943 -7.741 1.00 86.56 202 LYS A O 1
ATOM 1635 N N . ARG A 1 203 ? -12.487 -7.402 -6.515 1.00 89.06 203 ARG A N 1
ATOM 1636 C CA . ARG A 1 203 ? -11.824 -7.278 -5.207 1.00 89.06 203 ARG A CA 1
ATOM 1637 C C . ARG A 1 203 ? -10.812 -8.401 -5.013 1.00 89.06 203 ARG A C 1
ATOM 1639 O O . ARG A 1 203 ? -9.693 -8.132 -4.601 1.00 89.06 203 ARG A O 1
ATOM 1646 N N . LEU A 1 204 ? -11.156 -9.626 -5.403 1.00 87.31 204 LEU A N 1
ATOM 1647 C CA . LEU A 1 204 ? -10.234 -10.765 -5.358 1.00 87.31 204 LEU A CA 1
ATOM 1648 C C . LEU A 1 204 ? -8.994 -10.541 -6.235 1.00 87.31 204 LEU A C 1
ATOM 1650 O O . LEU A 1 204 ? -7.874 -10.754 -5.779 1.00 87.31 204 LEU A O 1
ATOM 1654 N N . SER A 1 205 ? -9.175 -10.031 -7.457 1.00 88.06 205 SER A N 1
ATOM 1655 C CA . SER A 1 205 ? -8.054 -9.666 -8.335 1.00 88.06 205 SER A CA 1
ATOM 1656 C C . SER A 1 205 ? -7.169 -8.569 -7.724 1.00 88.06 205 SER A C 1
ATOM 1658 O O . SER A 1 205 ? -5.939 -8.656 -7.777 1.00 88.06 205 SER A O 1
ATOM 1660 N N . HIS A 1 206 ? -7.766 -7.565 -7.072 1.00 89.69 206 HIS A N 1
ATOM 1661 C CA . HIS A 1 206 ? -7.004 -6.560 -6.330 1.00 89.69 206 HIS A CA 1
ATOM 1662 C C . HIS A 1 206 ? -6.253 -7.166 -5.136 1.00 89.69 206 HIS A C 1
ATOM 1664 O O . HIS A 1 206 ? -5.063 -6.895 -4.995 1.00 89.69 206 HIS A O 1
ATOM 1670 N N . ARG A 1 207 ? -6.885 -8.036 -4.334 1.00 92.88 207 ARG A N 1
ATOM 1671 C CA . ARG A 1 207 ? -6.235 -8.754 -3.218 1.00 92.88 207 ARG A CA 1
ATOM 1672 C C . ARG A 1 207 ? -5.034 -9.573 -3.700 1.00 92.88 207 ARG A C 1
ATOM 1674 O O . ARG A 1 207 ? -3.965 -9.494 -3.106 1.00 92.88 207 ARG A O 1
ATOM 1681 N N . GLN A 1 208 ? -5.160 -10.278 -4.825 1.00 89.88 208 GLN A N 1
ATOM 1682 C CA . GLN A 1 208 ? -4.032 -10.984 -5.448 1.00 89.88 208 GLN A CA 1
ATOM 1683 C C . GLN A 1 208 ? -2.921 -10.021 -5.895 1.00 89.88 208 GLN A C 1
ATOM 1685 O O . GLN A 1 208 ? -1.737 -10.293 -5.693 1.00 89.88 208 GLN A O 1
ATOM 1690 N N . SER A 1 209 ? -3.295 -8.869 -6.461 1.00 91.38 209 SER A N 1
ATOM 1691 C CA . SER A 1 209 ? -2.336 -7.838 -6.872 1.00 91.38 209 SER A CA 1
ATOM 1692 C C . SER A 1 209 ? -1.570 -7.264 -5.676 1.00 91.38 209 SER A C 1
ATOM 1694 O O . SER A 1 209 ? -0.368 -7.032 -5.801 1.00 91.38 209 SER A O 1
ATOM 1696 N N . LEU A 1 210 ? -2.210 -7.103 -4.510 1.00 92.75 210 LEU A N 1
ATOM 1697 C CA . LEU A 1 210 ? -1.549 -6.656 -3.276 1.00 92.75 210 LEU A CA 1
ATOM 1698 C C . LEU A 1 210 ? -0.426 -7.608 -2.850 1.00 92.75 210 LEU A C 1
ATOM 1700 O O . LEU A 1 210 ? 0.665 -7.149 -2.510 1.00 92.75 210 LEU A O 1
ATOM 1704 N N . SER A 1 211 ? -0.641 -8.923 -2.950 1.00 90.88 211 SER A N 1
ATOM 1705 C CA . SER A 1 211 ? 0.391 -9.914 -2.618 1.00 90.88 211 SER A CA 1
ATOM 1706 C C . SER A 1 211 ? 1.584 -9.901 -3.582 1.00 90.88 211 SER A C 1
ATOM 1708 O O . SER A 1 211 ? 2.682 -10.300 -3.199 1.00 90.88 211 SER A O 1
ATOM 1710 N N . SER A 1 212 ? 1.401 -9.390 -4.805 1.00 90.31 212 SER A N 1
ATOM 1711 C CA . SER A 1 212 ? 2.474 -9.230 -5.799 1.00 90.31 212 SER A CA 1
ATOM 1712 C C . SER A 1 212 ? 3.289 -7.936 -5.649 1.00 90.31 212 SER A C 1
ATOM 1714 O O . SER A 1 212 ? 4.348 -7.804 -6.266 1.00 90.31 212 SER A O 1
ATOM 1716 N N . LEU A 1 213 ? 2.824 -6.971 -4.843 1.00 90.56 213 LEU A N 1
ATOM 1717 C CA . LEU A 1 213 ? 3.520 -5.697 -4.663 1.00 90.56 213 LEU A CA 1
ATOM 1718 C C . LEU A 1 213 ? 4.870 -5.899 -3.966 1.00 90.56 213 LEU A C 1
ATOM 1720 O O . LEU A 1 213 ? 4.947 -6.501 -2.892 1.00 90.56 213 LEU A O 1
ATOM 1724 N N . GLY A 1 214 ? 5.929 -5.316 -4.530 1.00 88.38 214 GLY A N 1
ATOM 1725 C CA . GLY A 1 214 ? 7.227 -5.234 -3.860 1.00 88.38 214 GLY A CA 1
ATOM 1726 C C . GLY A 1 214 ? 7.141 -4.464 -2.538 1.00 88.38 214 GLY A C 1
ATOM 1727 O O . GLY A 1 214 ? 6.236 -3.660 -2.330 1.00 88.38 214 GLY A O 1
ATOM 1728 N N . GLU A 1 215 ? 8.096 -4.698 -1.645 1.00 84.69 215 GLU A N 1
ATOM 1729 C CA . GLU A 1 215 ? 8.097 -4.159 -0.280 1.00 84.69 215 GLU A CA 1
ATOM 1730 C C . GLU A 1 215 ? 8.000 -2.626 -0.219 1.00 84.69 215 GLU A C 1
ATOM 1732 O O . GLU A 1 215 ? 7.101 -2.098 0.426 1.00 84.69 215 GLU A O 1
ATOM 1737 N N . SER A 1 216 ? 8.827 -1.912 -0.988 1.00 82.69 216 SER A N 1
ATOM 1738 C CA . SER A 1 216 ? 8.776 -0.442 -1.068 1.00 82.69 216 SER A CA 1
ATOM 1739 C C . SER A 1 216 ? 7.451 0.079 -1.647 1.00 82.69 216 SER A C 1
ATOM 1741 O O . SER A 1 216 ? 6.898 1.062 -1.161 1.00 82.69 216 SER A O 1
ATOM 1743 N N . ALA A 1 217 ? 6.893 -0.597 -2.657 1.00 86.12 217 ALA A N 1
ATOM 1744 C CA . ALA A 1 217 ? 5.606 -0.205 -3.234 1.00 86.12 217 ALA A CA 1
ATOM 1745 C C . ALA A 1 217 ? 4.452 -0.420 -2.243 1.00 86.12 217 ALA A C 1
ATOM 1747 O O . ALA A 1 217 ? 3.537 0.400 -2.170 1.00 86.12 217 ALA A O 1
ATOM 1748 N N . PHE A 1 218 ? 4.515 -1.501 -1.462 1.00 90.56 218 PHE A N 1
ATOM 1749 C CA . PHE A 1 218 ? 3.561 -1.779 -0.397 1.00 90.56 218 PHE A CA 1
ATOM 1750 C C . PHE A 1 218 ? 3.674 -0.759 0.743 1.00 90.56 218 PHE A C 1
ATOM 1752 O O . PHE A 1 218 ? 2.651 -0.250 1.187 1.00 90.56 218 PHE A O 1
ATOM 1759 N N . ALA A 1 219 ? 4.890 -0.382 1.153 1.00 86.69 219 ALA A N 1
ATOM 1760 C CA . ALA A 1 219 ? 5.114 0.662 2.153 1.00 86.69 219 ALA A CA 1
ATOM 1761 C C . ALA A 1 219 ? 4.560 2.030 1.718 1.00 86.69 219 ALA A C 1
ATOM 1763 O O . ALA A 1 219 ? 3.932 2.730 2.511 1.00 86.69 219 ALA A O 1
ATOM 1764 N N . HIS A 1 220 ? 4.696 2.394 0.440 1.00 85.00 220 HIS A N 1
ATOM 1765 C CA . HIS A 1 220 ? 4.063 3.608 -0.083 1.00 85.00 220 HIS A CA 1
ATOM 1766 C C . HIS A 1 220 ? 2.533 3.551 -0.004 1.00 85.00 220 HIS A C 1
ATOM 1768 O O . HIS A 1 220 ? 1.916 4.497 0.483 1.00 85.00 220 HIS A O 1
ATOM 1774 N N . LEU A 1 221 ? 1.926 2.436 -0.429 1.00 90.38 221 LEU A N 1
ATOM 1775 C CA . LEU A 1 221 ? 0.478 2.242 -0.334 1.00 90.38 221 LEU A CA 1
ATOM 1776 C C . LEU A 1 221 ? -0.001 2.312 1.124 1.00 90.38 221 LEU A C 1
ATOM 1778 O O . LEU A 1 221 ? -0.955 3.024 1.418 1.00 90.38 221 LEU A O 1
ATOM 1782 N N . ALA A 1 222 ? 0.685 1.621 2.031 1.00 90.81 222 ALA A N 1
ATOM 1783 C CA . ALA A 1 222 ? 0.434 1.649 3.468 1.00 90.81 222 ALA A CA 1
ATOM 1784 C C . ALA A 1 222 ? 0.469 3.080 4.033 1.00 90.81 222 ALA A C 1
ATOM 1786 O O . ALA A 1 222 ? -0.449 3.486 4.744 1.00 90.81 222 ALA A O 1
ATOM 1787 N N . GLY A 1 223 ? 1.474 3.877 3.656 1.00 87.62 223 GLY A N 1
ATOM 1788 C CA . GLY A 1 223 ? 1.566 5.284 4.052 1.00 87.62 223 GLY A CA 1
ATOM 1789 C C . GLY A 1 223 ? 0.397 6.133 3.547 1.00 87.62 223 GLY A C 1
ATOM 1790 O O . GLY A 1 223 ? -0.120 6.974 4.282 1.00 87.62 223 GLY A O 1
ATOM 1791 N N . ASP A 1 224 ? -0.059 5.900 2.317 1.00 88.06 224 ASP A N 1
ATOM 1792 C CA . ASP A 1 224 ? -1.217 6.607 1.769 1.00 88.06 224 ASP A CA 1
ATOM 1793 C C . ASP A 1 224 ? -2.529 6.219 2.477 1.00 88.06 224 ASP A C 1
ATOM 1795 O O . ASP A 1 224 ? -3.379 7.083 2.703 1.00 88.06 224 ASP A O 1
ATOM 1799 N N . ILE A 1 225 ? -2.677 4.954 2.890 1.00 92.31 225 ILE A N 1
ATOM 1800 C CA . ILE A 1 225 ? -3.812 4.493 3.704 1.00 92.31 225 ILE A CA 1
ATOM 1801 C C . ILE A 1 225 ? -3.788 5.133 5.097 1.00 92.31 225 ILE A C 1
ATOM 1803 O O . ILE A 1 225 ? -4.824 5.632 5.529 1.00 92.31 225 ILE A O 1
ATOM 1807 N N . CYS A 1 226 ? -2.636 5.194 5.775 1.00 89.06 226 CYS A N 1
ATOM 1808 C CA . CYS A 1 226 ? -2.521 5.871 7.074 1.00 89.06 226 CYS A CA 1
ATOM 1809 C C . CYS A 1 226 ? -2.909 7.350 6.998 1.00 89.06 226 CYS A C 1
ATOM 1811 O O . CYS A 1 226 ? -3.650 7.837 7.850 1.00 89.06 226 CYS A O 1
ATOM 1813 N N . TYR A 1 227 ? -2.442 8.058 5.964 1.00 86.44 227 TYR A N 1
ATOM 1814 C CA . TYR A 1 227 ? -2.819 9.453 5.738 1.00 86.44 227 TYR A CA 1
ATOM 1815 C C . TYR A 1 227 ? -4.341 9.609 5.612 1.00 86.44 227 TYR A C 1
ATOM 1817 O O . TYR A 1 227 ? -4.941 10.483 6.236 1.00 86.44 227 TYR A O 1
ATOM 1825 N N . GLU A 1 228 ? -4.975 8.745 4.819 1.00 90.62 228 GLU A N 1
ATOM 1826 C CA . GLU A 1 228 ? -6.412 8.820 4.578 1.00 90.62 228 GLU A CA 1
ATOM 1827 C C . GLU A 1 228 ? -7.245 8.373 5.795 1.00 90.62 228 GLU A C 1
ATOM 1829 O O . GLU A 1 228 ? -8.306 8.948 6.034 1.00 90.62 228 GLU A O 1
ATOM 1834 N N . LEU A 1 229 ? -6.759 7.420 6.602 1.00 91.12 229 LEU A N 1
ATOM 1835 C CA . LEU A 1 229 ? -7.383 7.021 7.872 1.00 91.12 229 LEU A CA 1
ATOM 1836 C C . LEU A 1 229 ? -7.437 8.196 8.852 1.00 91.12 229 LEU A C 1
ATOM 1838 O O . LEU A 1 229 ? -8.514 8.516 9.346 1.00 91.12 229 LEU A O 1
ATOM 1842 N N . LEU A 1 230 ? -6.316 8.896 9.050 1.00 88.00 230 LEU A N 1
ATOM 1843 C CA . LEU A 1 230 ? -6.264 10.094 9.896 1.00 88.00 230 LEU A CA 1
ATOM 1844 C C . LEU A 1 230 ? -7.176 11.212 9.381 1.00 88.00 230 LEU A C 1
ATOM 1846 O O . LEU A 1 230 ? -7.802 11.921 10.164 1.00 88.00 230 LEU A O 1
ATOM 1850 N N . ARG A 1 231 ? -7.282 11.363 8.055 1.00 87.31 231 ARG A N 1
ATOM 1851 C CA . ARG A 1 231 ? -8.148 12.375 7.434 1.00 87.31 231 ARG A CA 1
ATOM 1852 C C . ARG A 1 231 ? -9.638 12.072 7.621 1.00 87.31 231 ARG A C 1
ATOM 1854 O O . ARG A 1 231 ? -10.420 13.001 7.803 1.00 87.31 231 ARG A O 1
ATOM 1861 N N . ARG A 1 232 ? -10.047 10.803 7.505 1.00 89.75 232 ARG A N 1
ATOM 1862 C CA . ARG A 1 232 ? -11.458 10.378 7.614 1.00 89.75 232 ARG A CA 1
ATOM 1863 C C . ARG A 1 232 ? -11.921 10.210 9.058 1.00 89.75 232 ARG A C 1
ATOM 1865 O O . ARG A 1 232 ? -13.104 10.397 9.319 1.00 89.75 232 ARG A O 1
ATOM 1872 N N . PHE A 1 233 ? -11.005 9.874 9.961 1.00 88.62 233 PHE A N 1
ATOM 1873 C CA . PHE A 1 233 ? -11.284 9.577 11.362 1.00 88.62 233 PHE A CA 1
ATOM 1874 C C . PHE A 1 233 ? -10.339 10.384 12.267 1.00 88.62 233 PHE A C 1
ATOM 1876 O O . PHE A 1 233 ? -9.351 9.849 12.772 1.00 88.62 233 PHE A O 1
ATOM 1883 N N . PRO A 1 234 ? -10.628 11.678 12.489 1.00 84.69 234 PRO A N 1
ATOM 1884 C CA . PRO A 1 234 ? -9.789 12.534 13.331 1.00 84.69 234 PRO A CA 1
ATOM 1885 C C . PRO A 1 234 ? -9.740 12.073 14.799 1.00 84.69 234 PRO A C 1
ATOM 1887 O O . PRO A 1 234 ? -8.814 12.424 15.519 1.00 84.69 234 PRO A O 1
ATOM 1890 N N . GLU A 1 235 ? -10.710 11.259 15.229 1.00 83.75 235 GLU A N 1
ATOM 1891 C CA . GLU A 1 235 ? -10.805 10.658 16.567 1.00 83.75 235 GLU A CA 1
ATOM 1892 C C . GLU A 1 235 ? -9.792 9.535 16.826 1.00 83.75 235 GLU A C 1
ATOM 1894 O O . GLU A 1 235 ? -9.659 9.088 17.964 1.00 83.75 235 GLU A O 1
ATOM 1899 N N . ILE A 1 236 ? -9.042 9.084 15.811 1.00 79.94 236 ILE A N 1
ATOM 1900 C CA . ILE A 1 236 ? -7.934 8.118 15.959 1.00 79.94 236 ILE A CA 1
ATOM 1901 C C . ILE A 1 236 ? -6.728 8.802 16.645 1.00 79.94 236 ILE A C 1
ATOM 1903 O O . ILE A 1 236 ? -5.580 8.544 16.304 1.00 79.94 236 ILE A O 1
ATOM 1907 N N . GLU A 1 237 ? -6.987 9.714 17.593 1.00 66.31 237 GLU A N 1
ATOM 1908 C CA . GLU A 1 237 ? -6.040 10.693 18.111 1.00 66.31 237 GLU A CA 1
ATOM 1909 C C . GLU A 1 237 ? -4.681 10.043 18.373 1.00 66.31 237 GLU A C 1
ATOM 1911 O O . GLU A 1 237 ? -4.584 9.062 19.124 1.00 66.31 237 GLU A O 1
ATOM 1916 N N . PRO A 1 238 ? -3.618 10.520 17.718 1.00 58.81 238 PRO A N 1
ATOM 1917 C CA . PRO A 1 238 ? -2.475 9.661 17.556 1.00 58.81 238 PRO A CA 1
ATOM 1918 C C . PRO A 1 238 ? -1.585 9.858 18.778 1.00 58.81 238 PRO A C 1
ATOM 1920 O O . PRO A 1 238 ? -0.879 10.860 18.884 1.00 58.81 238 PRO A O 1
ATOM 1923 N N . GLN A 1 239 ? -1.512 8.854 19.655 1.00 54.94 239 GLN A N 1
ATOM 1924 C CA . GLN A 1 239 ? -0.319 8.629 20.489 1.00 54.94 239 GLN A CA 1
ATOM 1925 C C . GLN A 1 239 ? 0.845 8.146 19.607 1.00 54.94 239 GLN A C 1
ATOM 1927 O O . GLN A 1 239 ? 1.503 7.146 19.880 1.00 54.94 239 GLN A O 1
ATOM 1932 N N . VAL A 1 240 ? 1.038 8.810 18.473 1.00 57.50 240 VAL A N 1
ATOM 1933 C CA . VAL A 1 240 ? 1.863 8.352 17.371 1.00 57.50 240 VAL A CA 1
ATOM 1934 C C . VAL A 1 240 ? 3.088 9.227 17.288 1.00 57.50 240 VAL A C 1
ATOM 1936 O O . VAL A 1 240 ? 3.023 10.447 17.454 1.00 57.50 240 VAL A O 1
ATOM 1939 N N . HIS A 1 241 ? 4.222 8.577 17.049 1.00 56.53 241 HIS A N 1
ATOM 1940 C CA . HIS A 1 241 ? 5.524 9.208 17.055 1.00 56.53 241 HIS A CA 1
ATOM 1941 C C . HIS A 1 241 ? 5.557 10.428 16.105 1.00 56.53 241 HIS A C 1
ATOM 1943 O O . HIS A 1 241 ? 5.141 10.307 14.947 1.00 56.53 241 HIS A O 1
ATOM 1949 N N . PRO A 1 242 ? 6.091 11.595 16.523 1.00 63.75 242 PRO A N 1
ATOM 1950 C CA . PRO A 1 242 ? 6.111 12.826 15.717 1.00 63.75 242 PRO A CA 1
ATOM 1951 C C . PRO A 1 242 ? 6.687 12.647 14.302 1.00 63.75 242 PRO A C 1
ATOM 1953 O O . PRO A 1 242 ? 6.285 13.320 13.355 1.00 63.75 242 PRO A O 1
ATOM 1956 N N . GLN A 1 243 ? 7.610 11.695 14.140 1.00 62.12 243 GLN A N 1
ATOM 1957 C CA . GLN A 1 243 ? 8.243 11.372 12.858 1.00 62.12 243 GLN A CA 1
ATOM 1958 C C . GLN A 1 243 ? 7.264 10.834 11.809 1.00 62.12 243 GLN A C 1
ATOM 1960 O O . GLN A 1 243 ? 7.476 11.040 10.616 1.00 62.12 243 GLN A O 1
ATOM 1965 N N . ILE A 1 244 ? 6.178 10.184 12.223 1.00 65.56 244 ILE A N 1
ATOM 1966 C CA . ILE A 1 244 ? 5.178 9.661 11.291 1.00 65.56 244 ILE A CA 1
ATOM 1967 C C . ILE A 1 244 ? 4.367 10.792 10.690 1.00 65.56 244 ILE A C 1
ATOM 1969 O O . ILE A 1 244 ? 4.080 10.753 9.502 1.00 65.56 244 ILE A O 1
ATOM 1973 N N . TYR A 1 245 ? 4.064 11.842 11.446 1.00 68.56 245 TYR A N 1
ATOM 1974 C CA . TYR A 1 245 ? 3.399 13.010 10.879 1.00 68.56 245 TYR A CA 1
ATOM 1975 C C . TYR A 1 245 ? 4.270 13.736 9.856 1.00 68.56 245 TYR A C 1
ATOM 1977 O O . TYR A 1 245 ? 3.761 14.147 8.815 1.00 68.56 245 TYR A O 1
ATOM 1985 N N . LEU A 1 246 ? 5.579 13.828 10.106 1.00 67.56 246 LEU A N 1
ATOM 1986 C CA . LEU A 1 246 ? 6.542 14.342 9.127 1.00 67.56 246 LEU A CA 1
ATOM 1987 C C . LEU A 1 246 ? 6.590 13.451 7.879 1.00 67.56 246 LEU A C 1
ATOM 1989 O O . LEU A 1 246 ? 6.508 13.939 6.755 1.00 67.56 246 LEU A O 1
ATOM 1993 N N . PHE A 1 247 ? 6.639 12.129 8.054 1.00 65.75 247 PHE A N 1
ATOM 1994 C CA . PHE A 1 247 ? 6.599 11.188 6.935 1.00 65.75 247 PHE A CA 1
ATOM 1995 C C . PHE A 1 247 ? 5.280 11.251 6.160 1.00 65.75 247 PHE A C 1
ATOM 1997 O O . PHE A 1 247 ? 5.266 11.193 4.934 1.00 65.75 247 PHE A O 1
ATOM 2004 N N . LEU A 1 248 ? 4.151 11.397 6.841 1.00 68.12 248 LEU A N 1
ATOM 2005 C CA . LEU A 1 248 ? 2.847 11.530 6.207 1.00 68.12 248 LEU A CA 1
ATOM 2006 C C . LEU A 1 248 ? 2.637 12.935 5.611 1.00 68.12 248 LEU A C 1
ATOM 2008 O O . LEU A 1 248 ? 1.734 13.099 4.787 1.00 68.12 248 LEU A O 1
ATOM 2012 N N . GLY A 1 249 ? 3.510 13.902 5.902 1.00 64.50 249 GLY A N 1
ATOM 2013 C CA . GLY A 1 249 ? 3.460 15.259 5.355 1.00 64.50 249 GLY A CA 1
ATOM 2014 C C . GLY A 1 249 ? 2.337 16.099 5.959 1.00 64.50 249 GLY A C 1
ATOM 2015 O O . GLY A 1 249 ? 1.645 16.801 5.227 1.00 64.50 249 GLY A O 1
ATOM 2016 N N . PHE A 1 250 ? 2.103 15.962 7.267 1.00 64.25 250 PHE A N 1
ATOM 2017 C CA . PHE A 1 250 ? 1.160 16.794 8.027 1.00 64.25 250 PHE A CA 1
ATOM 2018 C C . PHE A 1 250 ? 1.793 18.082 8.582 1.00 64.25 250 PHE A C 1
ATOM 2020 O O . PHE A 1 250 ? 1.056 18.994 8.942 1.00 64.25 250 PHE A O 1
ATOM 2027 N N . PHE A 1 251 ? 3.125 18.172 8.626 1.00 55.81 251 PHE A N 1
ATOM 2028 C CA . PHE A 1 251 ? 3.870 19.375 9.007 1.00 55.81 251 PHE A CA 1
ATOM 2029 C C . PHE A 1 251 ? 4.841 19.752 7.880 1.00 55.81 251 PHE A C 1
ATOM 2031 O O . PHE A 1 251 ? 5.421 18.854 7.264 1.00 55.81 251 PHE A O 1
ATOM 2038 N N . ASP A 1 252 ? 4.964 21.055 7.624 1.00 47.16 252 ASP A N 1
ATOM 2039 C CA . ASP A 1 252 ? 5.880 21.690 6.660 1.00 47.16 252 ASP A CA 1
ATOM 2040 C C . ASP A 1 252 ? 7.090 22.274 7.413 1.00 47.16 252 ASP A C 1
ATOM 2042 O O . ASP A 1 252 ? 6.865 22.835 8.516 1.00 47.16 252 ASP A O 1
#

Organism: Heterobasidion irregulare (strain TC 32-1) (NCBI:txid747525)

Radius of gyration: 34.41 Å; Cα contacts (8 Å, |Δi|>4): 98; chains: 1; bounding box: 72×47×111 Å

Nearest PDB structures (foldseek):
  5msk-assembly1_C  TM=1.335E-01  e=6.140E+00  Mus musculus
  5msk-assembly1_D  TM=1.723E-01  e=8.788E+00  Mus musculus

Secondary structure (DSSP, 8-state):
-------------------PPPPTTHHHHHHTTS-HHHHHHSPPTT--HHHHHHHHHHHHHHHHHHHHHHHHHHHHHHHHHHHHHHT---HHHHHHHH-S-S------S-------GGGGS-TTHHHHHHHHHHHHHHHTTTTTS-S---HHHHHHHHTS-HHHHHHHHHHHHHHHHHHHHHHHT-SS---SPPP-TTS-HHHHHHHHHHHHS-HHHHHHHHHHHHHHHHHH-TTS-----HHHHHHHT---

Sequence (252 aa):
MDRFLRVLSPDRSKATSTRDPPRPYARRLFQAQSDPFAAAVAPPLDEPAATRKSRQRAEAEARRVSSAIDEQLRKEHVEAAVRRARGRVPITARLHAVHANVFRPQAEPDSEMPASDADALDPVRRPRVHFEEITKFLELDLATEPANYRTRSRHKLSILISVKFEELSTDVYDELLRRRSNFEGNGPFVPHLPYQDDFHPKRLSHRQSLSSLGESAFAHLAGDICYELLRRFPEIEPQVHPQIYLFLGFFD

Foldseek 3Di:
DDDDDDDDDDDDDDDDDDDDDDDPVVVVVVVCVPDVVNVVPDDDPDDDPVVVVVVVVVVVVVVVVVVVVVVVVVVVVVVVVVVVVVPDDQLLNVVVVPDPDDDDDDDDDDDPDPDPCVVVVDPLVVLLVLLVLLQVSLVSVLVPDDQPDQDPVLVVLVPDDPVRLSLVSVLLSQLSVLVNCLSVVVDDNDQFDDDDPPDDPVSVVVRRVLSVDDRVRSNSVSLSSSLSSCVVCVVSPDPHDPSSCVSNVVDD

Solvent-accessible surface area (backbone atoms only — not comparable to full-atom values): 16037 Å² total; per-residue (Å²): 133,88,84,88,81,92,86,82,87,80,91,86,90,80,90,75,89,76,82,75,77,82,60,84,64,60,64,61,62,62,57,65,78,74,37,73,64,59,62,71,72,45,79,69,92,84,64,54,71,68,59,50,52,52,50,52,52,51,52,53,48,52,51,51,52,51,52,51,51,55,52,49,52,50,49,50,53,51,50,50,51,50,52,57,54,74,71,53,72,53,63,60,66,55,51,65,77,74,53,83,79,82,86,81,81,81,82,76,85,88,76,96,67,75,83,56,74,69,70,77,70,47,87,56,56,64,61,39,55,44,41,54,56,50,45,60,58,43,63,67,48,62,85,75,66,80,74,82,82,68,68,73,64,42,58,57,58,71,72,43,55,67,71,59,44,50,54,50,52,50,52,52,42,54,49,50,50,46,54,43,36,51,59,72,57,70,62,80,80,64,84,52,70,81,89,59,89,91,52,57,69,70,56,52,53,49,45,49,48,59,53,68,49,52,70,71,61,43,51,51,52,50,49,47,49,44,49,49,47,50,71,78,38,70,83,60,64,71,97,56,64,73,65,54,42,49,59,63,60,77,60,134